Protein AF-0000000068541740 (afdb_homodimer)

Radius of gyration: 29.01 Å; Cα contacts (8 Å, |Δi|>4): 203; chains: 2; bounding box: 96×78×58 Å

Secondary structure (DSSP, 8-state):
-BTTS-TTTT--S-GGG-BSS--HHHHHHHHHHHT--EEEEEEE-S--SS-HHHHHHHHHHHGGG-HHHHTTSGGGS------------------/-BTTS-TTTT--S-GGG-BSS--HHHHHHHHHHHT--EEEEEEE-S--SS-HHHHHHHHHHHGGG-HHHHGGGGGGG------------------

Structure (mmCIF, N/CA/C/O backbone):
data_AF-0000000068541740-model_v1
#
loop_
_entity.id
_entity.type
_entity.pdbx_description
1 polymer 'Uncharacterized protein'
#
loop_
_atom_site.group_PDB
_atom_site.id
_atom_site.type_symbol
_atom_site.label_atom_id
_atom_site.label_alt_id
_atom_site.label_comp_id
_atom_site.label_asym_id
_atom_site.label_entity_id
_atom_site.label_seq_id
_atom_site.pdbx_PDB_ins_code
_atom_site.Cartn_x
_atom_site.Cartn_y
_atom_site.Cartn_z
_atom_site.occupancy
_atom_site.B_iso_or_equiv
_atom_site.auth_seq_id
_atom_site.auth_comp_id
_atom_site.auth_asym_id
_atom_site.auth_atom_id
_atom_site.pdbx_PDB_model_num
ATOM 1 N N . MET A 1 1 ? -6.047 6.133 3.234 1 90.56 1 MET A N 1
ATOM 2 C CA . MET A 1 1 ? -5.75 7.41 3.875 1 90.56 1 MET A CA 1
ATOM 3 C C . MET A 1 1 ? -5.188 8.406 2.865 1 90.56 1 MET A C 1
ATOM 5 O O . MET A 1 1 ? -4.77 9.508 3.238 1 90.56 1 MET A O 1
ATOM 9 N N . ILE A 1 2 ? -5.273 8.031 1.545 1 89.62 2 ILE A N 1
ATOM 10 C CA . ILE A 1 2 ? -4.707 8.844 0.478 1 89.62 2 ILE A CA 1
ATOM 11 C C . ILE A 1 2 ? -5.699 9.93 0.071 1 89.62 2 ILE A C 1
ATOM 13 O O . ILE A 1 2 ? -6.828 9.633 -0.328 1 89.62 2 ILE A O 1
ATOM 17 N N . SER A 1 3 ? -5.227 11.219 0.056 1 92.88 3 SER A N 1
ATOM 18 C CA . SER A 1 3 ? -6.109 12.367 -0.135 1 92.88 3 SER A CA 1
ATOM 19 C C . SER A 1 3 ? -6.672 12.398 -1.552 1 92.88 3 SER A C 1
ATOM 21 O O . SER A 1 3 ? -7.781 12.883 -1.772 1 92.88 3 SER A O 1
ATOM 23 N N . LYS A 1 4 ? -5.941 12.031 -2.516 1 85.69 4 LYS A N 1
ATOM 24 C CA . LYS A 1 4 ? -6.375 12.062 -3.91 1 85.69 4 LYS A CA 1
ATOM 25 C C . LYS A 1 4 ? -7.453 11.016 -4.18 1 85.69 4 LYS A C 1
ATOM 27 O O . LYS A 1 4 ? -8.148 11.086 -5.191 1 85.69 4 LYS A O 1
ATOM 32 N N . LYS A 1 5 ? -7.641 10.164 -3.26 1 83.94 5 LYS A N 1
ATOM 33 C CA . LYS A 1 5 ? -8.648 9.117 -3.418 1 83.94 5 LYS A CA 1
ATOM 34 C C . LYS A 1 5 ? -9.969 9.516 -2.764 1 83.94 5 LYS A C 1
ATOM 36 O O . LYS A 1 5 ? -9.984 10.297 -1.811 1 83.94 5 LYS A O 1
ATOM 41 N N . THR A 1 6 ? -11.023 8.867 -3.344 1 86.06 6 THR A N 1
ATOM 42 C CA . THR A 1 6 ? -12.344 9.031 -2.742 1 86.06 6 THR A CA 1
ATOM 43 C C . THR A 1 6 ? -12.664 7.863 -1.816 1 86.06 6 THR A C 1
ATOM 45 O O . THR A 1 6 ? -11.922 6.879 -1.767 1 86.06 6 THR A O 1
ATOM 48 N N . MET A 1 7 ? -13.82 7.961 -1.082 1 84.38 7 MET A N 1
ATOM 49 C CA . MET A 1 7 ? -14.281 6.871 -0.231 1 84.38 7 MET A CA 1
ATOM 50 C C . MET A 1 7 ? -14.664 5.656 -1.067 1 84.38 7 MET A C 1
ATOM 52 O O . MET A 1 7 ? -14.453 4.516 -0.649 1 84.38 7 MET A O 1
ATOM 56 N N . ALA A 1 8 ? -15.125 5.945 -2.25 1 78.5 8 ALA A N 1
ATOM 57 C CA . ALA A 1 8 ? -15.508 4.867 -3.16 1 78.5 8 ALA A CA 1
ATOM 58 C C . ALA A 1 8 ? -14.281 4.09 -3.635 1 78.5 8 ALA A C 1
ATOM 60 O O . ALA A 1 8 ? -14.367 2.895 -3.916 1 78.5 8 ALA A O 1
ATOM 61 N N . GLU A 1 9 ? -13.141 4.844 -3.615 1 77.31 9 GLU A N 1
ATOM 62 C CA . GLU A 1 9 ? -11.906 4.23 -4.086 1 77.31 9 GLU A CA 1
ATOM 63 C C . GLU A 1 9 ? -11.18 3.504 -2.953 1 77.31 9 GLU A C 1
ATOM 65 O O . GLU A 1 9 ? -10.234 2.75 -3.193 1 77.31 9 GLU A O 1
ATOM 70 N N . GLY A 1 10 ? -11.688 3.771 -1.729 1 77.75 10 GLY A N 1
ATOM 71 C CA . GLY A 1 10 ? -11.078 2.971 -0.676 1 77.75 10 GLY A CA 1
ATOM 72 C C . GLY A 1 10 ? -10.547 3.803 0.477 1 77.75 10 GLY A C 1
ATOM 73 O O . GLY A 1 10 ? -10.102 3.256 1.488 1 77.75 10 GLY A O 1
ATOM 74 N N . ARG A 1 11 ? -10.641 5.141 0.347 1 85.31 11 ARG A N 1
ATOM 75 C CA . ARG A 1 11 ? -10.25 5.945 1.5 1 85.31 11 ARG A CA 1
ATOM 76 C C . ARG A 1 11 ? -11.219 5.746 2.66 1 85.31 11 ARG A C 1
ATOM 78 O O . ARG A 1 11 ? -12.43 5.816 2.479 1 85.31 11 ARG A O 1
ATOM 85 N N . ARG A 1 12 ? -10.586 5.59 3.896 1 86.25 12 ARG A N 1
ATOM 86 C CA . ARG A 1 12 ? -11.445 5.246 5.027 1 86.25 12 ARG A CA 1
ATOM 87 C C . ARG A 1 12 ? -11.539 6.406 6.012 1 86.25 12 ARG A C 1
ATOM 89 O O . ARG A 1 12 ? -12.312 6.352 6.969 1 86.25 12 ARG A O 1
ATOM 96 N N . ILE A 1 13 ? -10.789 7.418 5.777 1 92.81 13 ILE A N 1
ATOM 97 C CA . ILE A 1 13 ? -10.82 8.578 6.66 1 92.81 13 ILE A CA 1
ATOM 98 C C . ILE A 1 13 ? -11.195 9.828 5.859 1 92.81 13 ILE A C 1
ATOM 100 O O . ILE A 1 13 ? -11.227 9.797 4.629 1 92.81 13 ILE A O 1
ATOM 104 N N . GLY A 1 14 ? -11.609 10.867 6.516 1 95.25 14 GLY A N 1
ATOM 105 C CA . GLY A 1 14 ? -12.023 12.102 5.859 1 95.25 14 GLY A CA 1
ATOM 106 C C . GLY A 1 14 ? -10.906 12.758 5.074 1 95.25 14 GLY A C 1
ATOM 107 O O . GLY A 1 14 ? -9.727 12.633 5.43 1 95.25 14 GLY A O 1
ATOM 108 N N . LEU A 1 15 ? -11.273 13.492 4.051 1 94.19 15 LEU A N 1
ATOM 109 C CA . LEU A 1 15 ? -10.328 14.18 3.178 1 94.19 15 LEU A CA 1
ATOM 110 C C . LEU A 1 15 ? -9.43 15.109 3.977 1 94.19 15 LEU A C 1
ATOM 112 O O . LEU A 1 15 ? -8.227 15.18 3.727 1 94.19 15 LEU A O 1
ATOM 116 N N . SER A 1 16 ? -9.945 15.781 4.992 1 96.81 16 SER A N 1
ATOM 117 C CA . SER A 1 16 ? -9.203 16.766 5.77 1 96.81 16 SER A CA 1
ATOM 118 C C . SER A 1 16 ? -8.125 16.094 6.621 1 96.81 16 SER A C 1
ATOM 120 O O . SER A 1 16 ? -7.207 16.766 7.098 1 96.81 16 SER A O 1
ATOM 122 N N . LYS A 1 17 ? -8.203 14.82 6.848 1 96.62 17 LYS A N 1
ATOM 123 C CA . LYS A 1 17 ? -7.258 14.094 7.688 1 96.62 17 LYS A CA 1
ATOM 124 C C . LYS A 1 17 ? -6.383 13.164 6.852 1 96.62 17 LYS A C 1
ATOM 126 O O . LYS A 1 17 ? -5.508 12.477 7.383 1 96.62 17 LYS A O 1
ATOM 131 N N . ALA A 1 18 ? -6.648 13.195 5.543 1 96.12 18 ALA A N 1
ATOM 132 C CA . ALA A 1 18 ? -5.875 12.352 4.633 1 96.12 18 ALA A CA 1
ATOM 133 C C . ALA A 1 18 ? -4.535 13 4.289 1 96.12 18 ALA A C 1
ATOM 135 O O . ALA A 1 18 ? -4.316 14.18 4.578 1 96.12 18 ALA A O 1
ATOM 136 N N . CYS A 1 19 ? -3.574 12.195 3.85 1 94.75 19 CYS A N 1
ATOM 137 C CA . CYS A 1 19 ? -2.268 12.742 3.506 1 94.75 19 CYS A CA 1
ATOM 138 C C . CYS A 1 19 ? -1.967 12.547 2.025 1 94.75 19 CYS A C 1
ATOM 140 O O . CYS A 1 19 ? -2.52 11.648 1.388 1 94.75 19 CYS A O 1
ATOM 142 N N . GLU A 1 20 ? -1.074 13.453 1.558 1 92.19 20 GLU A N 1
ATOM 143 C CA . GLU A 1 20 ? -0.761 13.484 0.132 1 92.19 20 GLU A CA 1
ATOM 144 C C . GLU A 1 20 ? 0.336 12.477 -0.213 1 92.19 20 GLU A C 1
ATOM 146 O O . 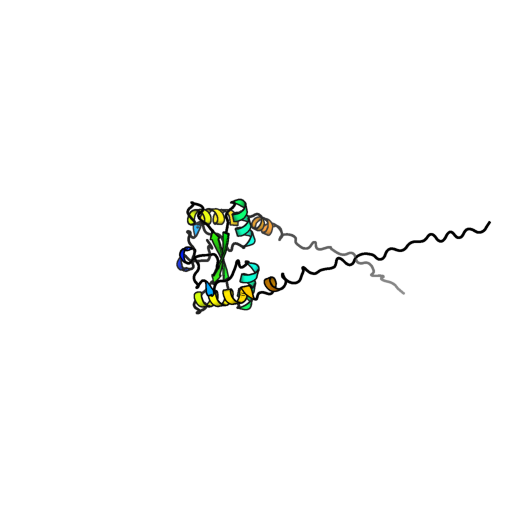GLU A 1 20 ? 1.441 12.547 0.326 1 92.19 20 GLU A O 1
ATOM 151 N N . ASN A 1 21 ? 0.028 11.555 -1.222 1 87.75 21 ASN A N 1
ATOM 152 C CA . ASN A 1 21 ? 0.944 10.664 -1.923 1 87.75 21 ASN A CA 1
ATOM 153 C C . ASN A 1 21 ? 2.014 10.109 -0.987 1 87.75 21 ASN A C 1
ATOM 155 O O . ASN A 1 21 ? 3.209 10.258 -1.245 1 87.75 21 ASN A O 1
ATOM 159 N N . PRO A 1 22 ? 1.621 9.414 0.08 1 91.56 22 PRO A N 1
ATOM 160 C CA . PRO A 1 22 ? 2.627 8.82 0.962 1 91.56 22 PRO A CA 1
ATOM 161 C C . PRO A 1 22 ? 3.43 7.715 0.278 1 91.56 22 PRO A C 1
ATOM 163 O O . PRO A 1 22 ? 2.883 6.957 -0.525 1 91.56 22 PRO A O 1
ATOM 166 N N . THR A 1 23 ? 4.723 7.672 0.628 1 89.25 23 THR A N 1
ATOM 167 C CA . THR A 1 23 ? 5.57 6.605 0.106 1 89.25 23 THR A CA 1
ATOM 168 C C . THR A 1 23 ? 5.629 5.434 1.082 1 89.25 23 THR A C 1
ATOM 170 O O . THR A 1 23 ? 5.309 5.586 2.262 1 89.25 23 THR A O 1
ATOM 173 N N . CYS A 1 24 ? 5.973 4.324 0.627 1 89.69 24 CYS A N 1
ATOM 174 C CA . CYS A 1 24 ? 6.086 3.125 1.451 1 89.69 24 CYS A CA 1
ATOM 175 C C . CYS A 1 24 ? 7.051 3.352 2.609 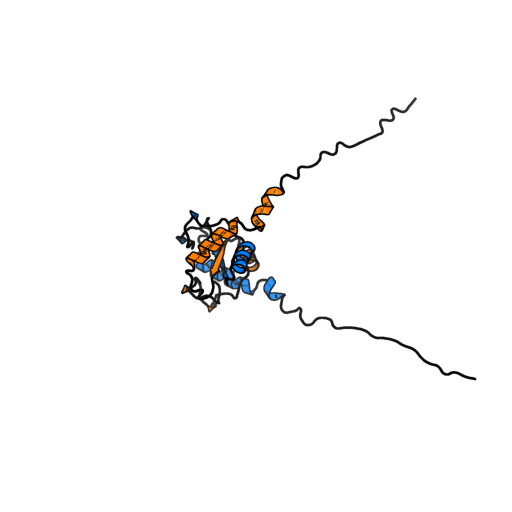1 89.69 24 CYS A C 1
ATOM 177 O O . CYS A 1 24 ? 6.816 2.871 3.721 1 89.69 24 CYS A O 1
ATOM 179 N N . ALA A 1 25 ? 8.125 4.066 2.229 1 91.06 25 ALA A N 1
ATOM 180 C CA . ALA A 1 25 ? 9.141 4.32 3.254 1 91.06 25 ALA A CA 1
ATOM 181 C C . ALA A 1 25 ? 8.578 5.195 4.371 1 91.06 25 ALA A C 1
ATOM 183 O O . ALA A 1 25 ? 8.812 4.934 5.551 1 91.06 25 ALA A O 1
ATOM 184 N N . GLU A 1 26 ? 7.855 6.199 4.004 1 94.44 26 GLU A N 1
ATOM 185 C CA . GLU A 1 26 ? 7.242 7.082 4.988 1 94.44 26 GLU A CA 1
ATOM 186 C C . GLU A 1 26 ? 6.254 6.324 5.871 1 94.44 26 GLU A C 1
ATOM 188 O O . GLU A 1 26 ? 6.301 6.434 7.098 1 94.44 26 GLU A O 1
ATOM 193 N N . ILE A 1 27 ? 5.344 5.594 5.277 1 94.19 27 ILE A N 1
ATOM 194 C CA . ILE A 1 27 ? 4.336 4.824 6 1 94.19 27 ILE A CA 1
ATOM 195 C C . ILE A 1 27 ? 5.02 3.801 6.902 1 94.19 27 ILE A C 1
ATOM 197 O O . ILE A 1 27 ? 4.66 3.658 8.078 1 94.19 27 ILE A O 1
ATOM 201 N N . GLY A 1 28 ? 5.961 3.076 6.293 1 93.12 28 GLY A N 1
ATOM 202 C CA . GLY A 1 28 ? 6.703 2.1 7.074 1 93.12 28 GLY A CA 1
ATOM 203 C C . GLY A 1 28 ? 7.371 2.697 8.297 1 93.12 28 GLY A C 1
ATOM 204 O O . GLY A 1 28 ? 7.297 2.129 9.391 1 93.12 28 GLY A O 1
ATOM 205 N N . ASP A 1 29 ? 8.023 3.807 8.086 1 95.81 29 ASP A N 1
ATOM 206 C CA . ASP A 1 29 ? 8.688 4.473 9.195 1 95.81 29 ASP A CA 1
ATOM 207 C C . ASP A 1 29 ? 7.691 4.875 10.281 1 95.81 29 ASP A C 1
ATOM 209 O O . ASP A 1 29 ? 7.957 4.707 11.469 1 95.81 29 ASP A O 1
ATOM 213 N N . CYS A 1 30 ? 6.562 5.414 9.883 1 95.94 30 CYS A N 1
ATOM 214 C CA . CYS A 1 30 ? 5.539 5.812 10.844 1 95.94 30 CYS A CA 1
ATOM 215 C C . CYS A 1 30 ? 5.012 4.605 11.609 1 95.94 30 CYS A C 1
ATOM 217 O O . CYS A 1 30 ? 4.859 4.66 12.828 1 95.94 30 CYS A O 1
ATOM 219 N N . CYS A 1 31 ? 4.797 3.568 10.922 1 93 31 CYS A N 1
ATOM 220 C CA . CYS A 1 31 ? 4.281 2.359 11.555 1 93 31 CYS A CA 1
ATOM 221 C C . CYS A 1 31 ? 5.305 1.773 12.523 1 93 31 CYS A C 1
ATOM 223 O O . CYS A 1 31 ? 4.949 1.319 13.609 1 93 31 CYS A O 1
ATOM 225 N N . ASN A 1 32 ? 6.512 1.739 12.07 1 93.88 32 ASN A N 1
ATOM 226 C CA . ASN A 1 32 ? 7.57 1.243 12.945 1 93.88 32 ASN A CA 1
ATOM 227 C C . ASN A 1 32 ? 7.684 2.078 14.219 1 93.88 32 ASN A C 1
ATOM 229 O O . ASN A 1 32 ? 7.863 1.533 15.305 1 93.88 32 ASN A O 1
ATOM 233 N N . TYR A 1 33 ? 7.664 3.338 14.047 1 94.94 33 TYR A N 1
ATOM 234 C CA . TYR A 1 33 ? 7.691 4.25 15.188 1 94.94 33 TYR A CA 1
ATOM 235 C C . TYR A 1 33 ? 6.566 3.936 16.172 1 94.94 33 TYR A C 1
ATOM 237 O O . TYR A 1 33 ? 6.777 3.934 17.391 1 94.94 33 TYR A O 1
ATOM 245 N N . LEU A 1 34 ? 5.367 3.564 15.625 1 90.62 34 LEU A N 1
ATOM 246 C CA . LEU A 1 34 ? 4.195 3.279 16.438 1 90.62 34 LEU A CA 1
ATOM 247 C C . LEU A 1 34 ? 4.156 1.811 16.844 1 90.62 34 LEU A C 1
ATOM 249 O O . LEU A 1 34 ? 3.266 1.389 17.594 1 90.62 34 LEU A O 1
ATOM 253 N N . LYS A 1 35 ? 5.102 1.063 16.328 1 90.12 35 LYS A N 1
ATOM 254 C CA . LYS A 1 35 ? 5.168 -0.369 16.594 1 90.12 35 LYS A CA 1
ATOM 255 C C . LYS A 1 35 ? 3.893 -1.075 16.156 1 90.12 35 LYS A C 1
ATOM 257 O O . LYS A 1 35 ? 3.311 -1.856 16.906 1 90.12 35 LYS A O 1
ATOM 262 N N . LEU A 1 36 ? 3.525 -0.691 14.93 1 86.94 36 LEU A N 1
ATOM 263 C CA . LEU A 1 36 ? 2.322 -1.26 14.336 1 86.94 36 LEU A CA 1
ATOM 264 C C . LEU A 1 36 ? 2.676 -2.197 13.18 1 86.94 36 LEU A C 1
ATOM 266 O O . LEU A 1 36 ? 3.303 -1.78 12.203 1 86.94 36 LEU A O 1
ATOM 270 N N . PRO A 1 37 ? 2.328 -3.449 13.414 1 85.31 37 PRO A N 1
ATOM 271 C CA . PRO A 1 37 ? 2.486 -4.297 12.227 1 85.31 37 PRO A CA 1
ATOM 272 C C . PRO A 1 37 ? 1.584 -3.869 11.07 1 85.31 37 PRO A C 1
ATOM 274 O O . PRO A 1 37 ? 0.415 -3.539 11.289 1 85.31 37 PRO A O 1
ATOM 277 N N . PHE A 1 38 ? 2.131 -3.812 9.859 1 86 38 PHE A N 1
ATOM 278 C CA . PHE A 1 38 ? 1.354 -3.318 8.727 1 86 38 PHE A CA 1
ATOM 279 C C . PHE A 1 38 ? 1.688 -4.098 7.457 1 86 38 PHE A C 1
ATOM 281 O O . PHE A 1 38 ? 2.701 -4.793 7.398 1 86 38 PHE A O 1
ATOM 288 N N . ALA A 1 39 ? 0.768 -4.051 6.559 1 85.25 39 ALA A N 1
ATOM 289 C CA . ALA A 1 39 ? 0.937 -4.555 5.199 1 85.25 39 ALA A CA 1
ATOM 290 C C . ALA A 1 39 ? 0.607 -3.477 4.172 1 85.25 39 ALA A C 1
ATOM 292 O O . ALA A 1 39 ? -0.142 -2.541 4.461 1 85.25 39 ALA A O 1
ATOM 293 N N . ILE A 1 40 ? 1.193 -3.658 3.012 1 86.06 40 ILE A N 1
ATOM 294 C CA . ILE A 1 40 ? 0.996 -2.678 1.95 1 86.06 40 ILE A CA 1
ATOM 295 C C . ILE A 1 40 ? -0 -3.217 0.927 1 86.06 40 ILE A C 1
ATOM 297 O O . ILE A 1 40 ? 0.086 -4.379 0.521 1 86.06 40 ILE A O 1
ATOM 301 N N . GLU A 1 41 ? -0.934 -2.318 0.631 1 85.38 41 GLU A N 1
ATOM 302 C CA . GLU A 1 41 ? -1.905 -2.617 -0.417 1 85.38 41 GLU A CA 1
ATOM 303 C C . GLU A 1 41 ? -1.836 -1.589 -1.542 1 85.38 41 GLU A C 1
ATOM 305 O O . GLU A 1 41 ? -1.331 -0.481 -1.349 1 85.38 41 GLU A O 1
ATOM 310 N N . VAL A 1 42 ? -2.174 -2.061 -2.713 1 84.5 42 VAL A N 1
ATOM 311 C CA . VAL A 1 42 ? -2.123 -1.174 -3.871 1 84.5 42 VAL A CA 1
ATOM 312 C C . VAL A 1 42 ? -3.539 -0.771 -4.277 1 84.5 42 VAL A C 1
ATOM 314 O O . VAL A 1 42 ? -4.465 -1.583 -4.211 1 84.5 42 VAL A O 1
ATOM 317 N N . MET A 1 43 ? -3.658 0.479 -4.57 1 82.44 43 MET A N 1
ATOM 318 C CA . MET A 1 43 ? -4.883 1.002 -5.164 1 82.44 43 MET A CA 1
ATOM 319 C C . MET A 1 43 ? -4.617 1.555 -6.559 1 82.44 43 MET A C 1
ATOM 321 O O . MET A 1 43 ? -3.701 2.355 -6.75 1 82.44 43 MET A O 1
ATOM 325 N N . PHE A 1 44 ? -5.441 1.085 -7.457 1 81.56 44 PHE A N 1
ATOM 326 C CA . PHE A 1 44 ? -5.32 1.58 -8.82 1 81.56 44 PHE A CA 1
ATOM 327 C C . PHE A 1 44 ? -6.16 2.836 -9.023 1 81.56 44 PHE A C 1
ATOM 329 O O . PHE A 1 44 ? -7.305 2.898 -8.578 1 81.56 44 PHE A O 1
ATOM 336 N N . ILE A 1 45 ? -5.523 3.781 -9.539 1 76.62 45 ILE A N 1
ATOM 337 C CA . ILE A 1 45 ? -6.145 5.094 -9.68 1 76.62 45 ILE A CA 1
ATOM 338 C C . ILE A 1 45 ? -6.719 5.242 -11.086 1 76.62 45 ILE A C 1
ATOM 340 O O . ILE A 1 45 ? -6.086 4.848 -12.07 1 76.62 45 ILE A O 1
ATOM 344 N N . GLY A 1 46 ? -7.852 5.93 -11.172 1 70 46 GLY A N 1
ATOM 345 C CA . GLY A 1 46 ? -8.359 6.316 -12.477 1 70 46 GLY A CA 1
ATOM 346 C C . GLY A 1 46 ? -9.398 5.352 -13.023 1 70 46 GLY A C 1
ATOM 347 O O . GLY A 1 46 ? -9.945 4.531 -12.281 1 70 46 GLY A O 1
ATOM 348 N N . ASP A 1 47 ? -9.906 5.684 -14.203 1 68.62 47 ASP A N 1
ATOM 349 C CA . ASP A 1 47 ? -10.953 4.945 -14.906 1 68.62 47 ASP A CA 1
ATOM 350 C C . ASP A 1 47 ? -10.352 4.023 -15.969 1 68.62 47 ASP A C 1
ATOM 352 O O . ASP A 1 47 ? -10.133 4.441 -17.109 1 68.62 47 ASP A O 1
ATOM 356 N N . TYR A 1 48 ? -9.586 3.242 -15.672 1 63.31 48 TYR A N 1
ATOM 357 C CA . TYR A 1 48 ? -8.969 2.41 -16.703 1 63.31 48 TYR A CA 1
ATOM 358 C C . TYR A 1 48 ? -9.992 1.456 -17.312 1 63.31 48 TYR A C 1
ATOM 360 O O . TYR A 1 48 ? -9.703 0.78 -18.297 1 63.31 48 TYR A O 1
ATOM 368 N N . GLY A 1 49 ? -11.039 1.794 -17.266 1 63.12 49 GLY A N 1
ATOM 369 C CA . GLY A 1 49 ? -12.023 0.959 -17.922 1 63.12 49 GLY A CA 1
ATOM 370 C C . GLY A 1 49 ? -12.008 -0.481 -17.453 1 63.12 49 GLY A C 1
ATOM 371 O O . GLY A 1 49 ? -12.883 -1.271 -17.812 1 63.12 49 GLY A O 1
ATOM 372 N N . VAL A 1 50 ? -10.93 -0.909 -16.891 1 68.06 50 VAL A N 1
ATOM 373 C CA . VAL A 1 50 ? -10.852 -2.291 -16.422 1 68.06 50 VAL A CA 1
ATOM 374 C C . VAL A 1 50 ? -11.281 -2.375 -14.961 1 68.06 50 VAL A C 1
ATOM 376 O O . VAL A 1 50 ? -11.156 -1.404 -14.211 1 68.06 50 VAL A O 1
ATOM 379 N N . GLU A 1 51 ? -11.844 -3.514 -14.711 1 77.94 51 GLU A N 1
ATOM 380 C CA . GLU A 1 51 ? -12.258 -3.797 -13.344 1 77.94 51 GLU A CA 1
ATOM 381 C C . GLU A 1 51 ? -11.055 -3.834 -12.398 1 77.94 51 GLU A C 1
ATOM 383 O O . GLU A 1 51 ? -10.039 -4.457 -12.711 1 77.94 51 GLU A O 1
ATOM 388 N N . ARG A 1 52 ? -11 -3.129 -11.43 1 81.25 52 ARG A N 1
ATOM 389 C CA . ARG A 1 52 ? -9.961 -3.062 -10.406 1 81.25 52 ARG A CA 1
ATOM 390 C C . ARG A 1 52 ? -9.547 -4.461 -9.953 1 81.25 52 ARG A C 1
ATOM 392 O O . ARG A 1 52 ? -8.359 -4.715 -9.719 1 81.25 52 ARG A O 1
ATOM 399 N N . LYS A 1 53 ? -10.586 -5.328 -10.008 1 86.19 53 LYS A N 1
ATOM 400 C CA . LYS A 1 53 ? -10.312 -6.703 -9.594 1 86.19 53 LYS A CA 1
ATOM 401 C C . LYS A 1 53 ? -9.375 -7.391 -10.578 1 86.19 53 LYS A C 1
ATOM 403 O O . LYS A 1 53 ? -8.469 -8.125 -10.172 1 86.19 53 LYS A O 1
ATOM 408 N N . GLN A 1 54 ? -9.609 -7.117 -11.797 1 90.25 54 GLN A N 1
ATOM 409 C CA . GLN A 1 54 ? -8.766 -7.723 -12.82 1 90.25 54 GLN A CA 1
ATOM 410 C C . GLN A 1 54 ? -7.332 -7.207 -12.734 1 90.25 54 GLN A C 1
ATOM 412 O O . GLN A 1 54 ? -6.379 -7.953 -12.961 1 90.25 54 GLN A O 1
ATOM 417 N N . LEU A 1 55 ? -7.152 -6.004 -12.43 1 90.5 55 LEU A N 1
ATOM 418 C CA . LEU A 1 55 ? -5.824 -5.41 -12.297 1 90.5 55 LEU A CA 1
ATOM 419 C C . LEU A 1 55 ? -5.09 -5.973 -11.094 1 90.5 55 LEU A C 1
ATOM 421 O O . LEU A 1 55 ? -3.898 -6.281 -11.172 1 90.5 55 LEU A O 1
ATOM 425 N N . MET A 1 56 ? -5.891 -6.188 -10.062 1 90.44 56 MET A N 1
ATOM 426 C CA . MET A 1 56 ? -5.309 -6.781 -8.859 1 90.44 56 MET A CA 1
ATOM 427 C C . MET A 1 56 ? -4.824 -8.203 -9.133 1 90.44 56 MET A C 1
ATOM 429 O O . MET A 1 56 ? -3.748 -8.594 -8.68 1 90.44 56 MET A O 1
ATOM 433 N N . LEU A 1 57 ? -5.629 -8.945 -9.891 1 94.56 57 LEU A N 1
ATOM 434 C CA . LEU A 1 57 ? -5.27 -10.312 -10.242 1 94.56 57 LEU A CA 1
ATOM 435 C C . LEU A 1 57 ? -3.994 -10.344 -11.078 1 94.56 57 LEU A C 1
ATOM 437 O O . LEU A 1 57 ? -3.127 -11.195 -10.867 1 94.56 57 LEU A O 1
ATOM 441 N N . ARG A 1 58 ? -3.91 -9.398 -11.906 1 94.5 58 ARG A N 1
ATOM 442 C CA . ARG A 1 58 ? -2.746 -9.336 -12.789 1 94.5 58 ARG A CA 1
ATOM 443 C C . ARG A 1 58 ? -1.483 -9 -12 1 94.5 58 ARG A C 1
ATOM 445 O O . ARG A 1 58 ? -0.452 -9.656 -12.164 1 94.5 58 ARG A O 1
ATOM 452 N N . VAL A 1 59 ? -1.507 -8.039 -11.195 1 95.06 59 VAL A N 1
ATOM 453 C CA . VAL A 1 59 ? -0.353 -7.637 -10.398 1 95.06 59 VAL A CA 1
ATOM 454 C C . VAL A 1 59 ? 0.027 -8.75 -9.43 1 95.06 59 VAL A C 1
ATOM 456 O O . VAL A 1 59 ? 1.205 -9.094 -9.297 1 95.06 59 VAL A O 1
ATOM 459 N N . ALA A 1 60 ? -0.959 -9.336 -8.867 1 96.56 60 ALA A N 1
ATOM 460 C CA . ALA A 1 60 ? -0.718 -10.406 -7.906 1 96.56 60 ALA A CA 1
ATOM 461 C C . ALA A 1 60 ? -0.044 -11.602 -8.578 1 96.56 60 ALA A C 1
ATOM 463 O O . ALA A 1 60 ? 0.724 -12.328 -7.941 1 96.56 60 ALA A O 1
ATOM 464 N N . ASP A 1 61 ? -0.321 -11.766 -9.766 1 96.69 61 ASP A N 1
ATOM 465 C CA . ASP A 1 61 ? 0.287 -12.852 -10.523 1 96.69 61 ASP A CA 1
ATOM 466 C C . ASP A 1 61 ? 1.736 -12.531 -10.875 1 96.69 61 ASP A C 1
ATOM 468 O O . ASP A 1 61 ? 2.562 -13.438 -11.008 1 96.69 61 ASP A O 1
ATOM 472 N N . MET A 1 62 ? 2.027 -11.297 -11.031 1 96.5 62 MET A N 1
ATOM 473 C CA . MET A 1 62 ? 3.338 -10.867 -11.508 1 96.5 62 MET A CA 1
ATOM 474 C C . MET A 1 62 ? 4.32 -10.727 -10.352 1 96.5 62 MET A C 1
ATOM 476 O O . MET A 1 62 ? 5.52 -10.938 -10.523 1 96.5 62 MET A O 1
ATOM 480 N N . VAL A 1 63 ? 3.92 -10.43 -9.18 1 96.25 63 VAL A N 1
ATOM 481 C CA . VAL A 1 63 ? 4.773 -10.102 -8.047 1 96.25 63 VAL A CA 1
ATOM 482 C C . VAL A 1 63 ? 5.676 -11.289 -7.715 1 96.25 63 VAL A C 1
ATOM 484 O O . VAL A 1 63 ? 6.891 -11.133 -7.566 1 96.25 63 VAL A O 1
ATOM 487 N N . PRO A 1 64 ? 5.102 -12.539 -7.688 1 95.19 64 PRO A N 1
ATOM 488 C CA . PRO A 1 64 ? 5.953 -13.688 -7.375 1 95.19 64 PRO A CA 1
ATOM 489 C C . PRO A 1 64 ? 7.016 -13.938 -8.445 1 95.19 64 PRO A C 1
ATOM 491 O O . PRO A 1 64 ? 8.008 -14.625 -8.188 1 95.19 64 PRO A O 1
ATOM 494 N N . LYS A 1 65 ? 6.891 -13.391 -9.633 1 95.12 65 LYS A N 1
ATOM 495 C CA . LYS A 1 65 ? 7.82 -13.562 -10.75 1 95.12 65 LYS A CA 1
ATOM 496 C C . LYS A 1 65 ? 8.789 -12.383 -10.844 1 95.12 65 LYS A C 1
ATOM 498 O O . LYS A 1 65 ? 9.617 -12.328 -11.758 1 95.12 65 LYS A O 1
ATOM 503 N N . HIS A 1 66 ? 8.672 -11.523 -9.961 1 95.38 66 HIS A N 1
ATOM 504 C CA . HIS A 1 66 ? 9.508 -10.328 -9.953 1 95.38 66 HIS A CA 1
ATOM 505 C C . HIS A 1 66 ? 10.977 -10.688 -9.758 1 95.38 66 HIS A C 1
ATOM 507 O O . HIS A 1 66 ? 11.312 -11.555 -8.945 1 95.38 66 HIS A O 1
ATOM 513 N N . HIS A 1 67 ? 11.836 -10.062 -10.562 1 92.5 67 HIS A N 1
ATOM 514 C CA . HIS A 1 67 ? 13.266 -10.344 -10.555 1 92.5 67 HIS A CA 1
ATOM 515 C C . HIS A 1 67 ? 13.852 -10.195 -9.156 1 92.5 67 HIS A C 1
ATOM 517 O O . HIS A 1 67 ? 14.797 -10.906 -8.789 1 92.5 67 HIS A O 1
ATOM 523 N N . GLY A 1 68 ? 13.305 -9.367 -8.375 1 87.44 68 GLY A N 1
ATOM 524 C CA . GLY A 1 68 ? 13.797 -9.141 -7.027 1 87.44 68 GLY A CA 1
ATOM 525 C C . GLY A 1 68 ? 13.578 -10.336 -6.113 1 87.44 68 GLY A C 1
ATOM 526 O O . GLY A 1 68 ? 14.234 -10.453 -5.074 1 87.44 68 GLY A O 1
ATOM 527 N N . ARG A 1 69 ? 12.672 -11.164 -6.516 1 89.62 69 ARG A N 1
ATOM 528 C CA . ARG A 1 69 ? 12.383 -12.336 -5.688 1 89.62 69 ARG A CA 1
ATOM 529 C C . ARG A 1 69 ? 13.148 -13.555 -6.176 1 89.62 69 ARG A C 1
ATOM 531 O O . ARG A 1 69 ? 13.297 -14.539 -5.441 1 89.62 69 ARG A O 1
ATOM 538 N N . THR A 1 70 ? 13.516 -13.688 -7.352 1 76 70 THR A N 1
ATOM 539 C CA . THR A 1 70 ? 14.273 -14.805 -7.898 1 76 70 THR A CA 1
ATOM 540 C C . THR A 1 70 ? 15.719 -14.773 -7.414 1 76 70 THR A C 1
ATOM 542 O O . THR A 1 70 ? 16.312 -15.812 -7.125 1 76 70 THR A O 1
ATOM 545 N N . LYS A 1 71 ? 16.375 -13.711 -7.469 1 63.12 71 LYS A N 1
ATOM 546 C CA . LYS A 1 71 ? 17.781 -13.617 -7.129 1 63.12 71 LYS A CA 1
ATOM 547 C C . LYS A 1 71 ? 18.016 -13.977 -5.664 1 63.12 71 LYS A C 1
ATOM 549 O O . LYS A 1 71 ? 19.172 -14.117 -5.23 1 63.12 71 LYS A O 1
ATOM 554 N N . LYS A 1 72 ? 17.219 -14.016 -4.898 1 52.34 72 LYS A N 1
ATOM 555 C CA . LYS A 1 72 ? 17.562 -14.281 -3.506 1 52.34 72 LYS A CA 1
ATOM 556 C C . LYS A 1 72 ? 17.953 -15.742 -3.305 1 52.34 72 LYS A C 1
ATOM 558 O O . LYS A 1 72 ? 18.516 -16.109 -2.27 1 52.34 72 LYS A O 1
ATOM 563 N N . GLN A 1 73 ? 17.578 -16.734 -4.031 1 40.69 73 GLN A N 1
ATOM 564 C CA . GLN A 1 73 ? 17.938 -18.094 -3.646 1 40.69 73 GLN A CA 1
ATOM 565 C C . GLN A 1 73 ? 19.406 -18.375 -3.971 1 40.69 73 GLN A C 1
ATOM 567 O O . GLN A 1 73 ? 19.984 -19.328 -3.439 1 40.69 73 GLN A O 1
ATOM 572 N N . GLU A 1 74 ? 20 -17.984 -4.969 1 40.94 74 GLU A N 1
ATOM 573 C CA . GLU A 1 74 ? 21.266 -18.594 -5.328 1 40.94 74 GLU A CA 1
ATOM 574 C C . GLU A 1 74 ? 22.375 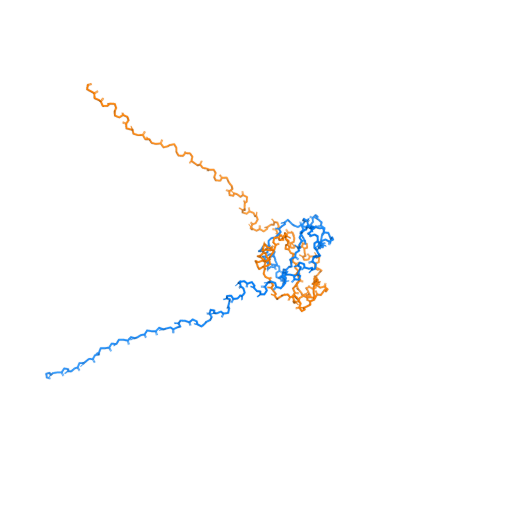-18.188 -4.352 1 40.94 74 GLU A C 1
ATOM 576 O O . GLU A 1 74 ? 23.516 -18.609 -4.48 1 40.94 74 GLU A O 1
ATOM 581 N N . ALA A 1 75 ? 22.344 -17.156 -3.686 1 41.62 75 ALA A N 1
ATOM 582 C CA . ALA A 1 75 ? 23.641 -16.719 -3.162 1 41.62 75 ALA A CA 1
ATOM 583 C C . ALA A 1 75 ? 24.141 -17.641 -2.066 1 41.62 75 ALA A C 1
ATOM 585 O O . ALA A 1 75 ? 25.125 -17.344 -1.382 1 41.62 75 ALA A O 1
ATOM 586 N N . ALA A 1 76 ? 23.547 -18.672 -1.627 1 37.41 76 ALA A N 1
ATOM 587 C CA . ALA A 1 76 ? 24.203 -19.25 -0.451 1 37.41 76 ALA A CA 1
ATOM 588 C C . ALA A 1 76 ? 25.469 -19.984 -0.838 1 37.41 76 ALA A C 1
ATOM 590 O O . ALA A 1 76 ? 26.188 -20.516 0.026 1 37.41 76 ALA A O 1
ATOM 591 N N . VAL A 1 77 ? 25.609 -20.734 -1.86 1 38.31 77 VAL A N 1
ATOM 592 C CA . VAL A 1 77 ? 26.703 -21.703 -1.893 1 38.31 77 VAL A CA 1
ATOM 593 C C . VAL A 1 77 ? 28.031 -20.953 -2.014 1 38.31 77 VAL A C 1
ATOM 595 O O . VAL A 1 77 ? 28.75 -21.125 -2.996 1 38.31 77 VAL A O 1
ATOM 598 N N . SER A 1 78 ? 28.312 -19.891 -1.609 1 33.91 78 SER A N 1
ATOM 599 C CA . SER A 1 78 ? 29.578 -19.297 -2.016 1 33.91 78 SER A CA 1
ATOM 600 C C . SER A 1 78 ? 30.75 -20.016 -1.362 1 33.91 78 SER A C 1
ATOM 602 O O . SER A 1 78 ? 30.594 -20.719 -0.356 1 33.91 78 SER A O 1
ATOM 604 N N . THR A 1 79 ? 32.125 -19.422 -1.174 1 32.69 79 THR A N 1
ATOM 605 C CA . THR A 1 79 ? 33.531 -19.375 -1.559 1 32.69 79 THR A CA 1
ATOM 606 C C . THR A 1 79 ? 34.406 -19.953 -0.453 1 32.69 79 THR A C 1
ATOM 608 O O . THR A 1 79 ? 35.656 -19.859 -0.513 1 32.69 79 THR A O 1
ATOM 611 N N . SER A 1 80 ? 34.031 -20.719 0.657 1 38.25 80 SER A N 1
ATOM 612 C CA . SER A 1 80 ? 35.188 -20.688 1.521 1 38.25 80 SER A CA 1
ATOM 613 C C . SER A 1 80 ? 36.344 -21.453 0.909 1 38.25 80 SER A C 1
ATOM 615 O O . SER A 1 80 ? 36.281 -22.688 0.811 1 38.25 80 SER A O 1
ATOM 617 N N . ASN A 1 81 ? 37.062 -21.094 -0.108 1 27 81 ASN A N 1
ATOM 618 C CA . ASN A 1 81 ? 38.25 -21.594 -0.799 1 27 81 ASN A CA 1
ATOM 619 C C . ASN A 1 81 ? 39.469 -21.609 0.122 1 27 81 ASN A C 1
ATOM 621 O O . ASN A 1 81 ? 40.562 -21.922 -0.314 1 27 81 ASN A O 1
ATOM 625 N N . ALA A 1 82 ? 39.688 -21.172 1.367 1 28.09 82 ALA A N 1
ATOM 626 C CA . ALA A 1 82 ? 41.062 -20.625 1.413 1 28.09 82 ALA A CA 1
ATOM 627 C C . ALA A 1 82 ? 42.094 -21.75 1.314 1 28.09 82 ALA A C 1
ATOM 629 O O . ALA A 1 82 ? 41.781 -22.922 1.51 1 28.09 82 ALA A O 1
ATOM 630 N N . GLY A 1 83 ? 43.562 -21.531 1.866 1 27.28 83 GLY A N 1
ATOM 631 C CA . GLY A 1 83 ? 44.969 -21.312 1.57 1 27.28 83 GLY A CA 1
ATOM 632 C C . GLY A 1 83 ? 45.844 -22.531 1.829 1 27.28 83 GLY A C 1
ATOM 633 O O . GLY A 1 83 ? 45.625 -23.25 2.801 1 27.28 83 GLY A O 1
ATOM 634 N N . ALA A 1 84 ? 46.812 -22.938 0.948 1 31.41 84 ALA A N 1
ATOM 635 C CA . ALA A 1 84 ? 47.906 -23.797 0.48 1 31.41 84 ALA A CA 1
ATOM 636 C C . ALA A 1 84 ? 49.062 -23.781 1.453 1 31.41 84 ALA A C 1
ATOM 638 O O . ALA A 1 84 ? 50.156 -24.312 1.152 1 31.41 84 ALA A O 1
ATOM 639 N N . SER A 1 85 ? 49.188 -23.406 2.658 1 29.27 85 SER A N 1
ATOM 640 C CA . SER A 1 85 ? 50.531 -22.922 2.977 1 29.27 85 SER A CA 1
ATOM 641 C C . SER A 1 85 ? 51.531 -24.047 2.908 1 29.27 85 SER A C 1
ATOM 643 O O . SER A 1 85 ? 51.219 -25.219 3.172 1 29.27 85 SER A O 1
ATOM 645 N N . ASN A 1 86 ? 53 -23.703 2.912 1 26.94 86 ASN A N 1
ATOM 646 C CA . ASN A 1 86 ? 54.344 -23.812 2.363 1 26.94 86 ASN A CA 1
ATOM 647 C C . ASN A 1 86 ? 55.188 -24.828 3.129 1 26.94 86 ASN A C 1
ATOM 649 O O . ASN A 1 86 ? 55.938 -25.609 2.525 1 26.94 86 ASN A O 1
ATOM 653 N N . LYS A 1 87 ? 55.781 -24.625 4.453 1 26.77 87 LYS A N 1
ATOM 654 C CA . LYS A 1 87 ? 57.219 -24.359 4.621 1 26.77 87 LYS A CA 1
ATOM 655 C C . LYS A 1 87 ? 58.031 -25.656 4.676 1 26.77 87 LYS A C 1
ATOM 657 O O . LYS A 1 87 ? 57.469 -26.703 5.023 1 26.77 87 LYS A O 1
ATOM 662 N N . SER A 1 88 ? 59.469 -25.578 5.414 1 29.92 88 SER A N 1
ATOM 663 C CA . SER A 1 88 ? 60.906 -25.609 5.102 1 29.92 88 SER A CA 1
ATOM 664 C C . SER A 1 88 ? 61.531 -26.938 5.531 1 29.92 88 SER A C 1
ATOM 666 O O . SER A 1 88 ? 62.281 -27.562 4.758 1 29.92 88 SER A O 1
ATOM 668 N N . GLY A 1 89 ? 61.906 -27.203 6.965 1 32.5 89 GLY A N 1
ATOM 669 C CA . GLY A 1 89 ? 63.281 -27.25 7.359 1 32.5 89 GLY A CA 1
ATOM 670 C C . GLY A 1 89 ? 63.938 -28.609 7.129 1 32.5 89 GLY A C 1
ATOM 671 O O . GLY A 1 89 ? 63.375 -29.641 7.539 1 32.5 89 GLY A O 1
ATOM 672 N N . LYS A 1 90 ? 64.938 -28.734 6.25 1 33.16 90 LYS A N 1
ATOM 673 C CA . LYS A 1 90 ? 65.812 -29.703 5.617 1 33.16 90 LYS A CA 1
ATOM 674 C C . LYS A 1 90 ? 66.875 -30.188 6.59 1 33.16 90 LYS A C 1
ATOM 676 O O . LYS A 1 90 ? 67.625 -31.141 6.301 1 33.16 90 LYS A O 1
ATOM 681 N N . GLU A 1 91 ? 67.062 -29.594 7.859 1 39.47 91 GLU A N 1
ATOM 682 C CA . GLU A 1 91 ? 68.562 -29.531 8.062 1 39.47 91 GLU A CA 1
ATOM 683 C C . GLU A 1 91 ? 69.125 -30.922 8.203 1 39.47 91 GLU A C 1
ATOM 685 O O . GLU A 1 91 ? 68.75 -31.703 9.086 1 39.47 91 GLU A O 1
ATOM 690 N N . VAL A 1 92 ? 69.875 -31.469 7.215 1 37.03 92 VAL A N 1
ATOM 691 C CA . VAL A 1 92 ? 70.875 -32.5 6.938 1 37.03 92 VAL A CA 1
ATOM 692 C C . VAL A 1 92 ? 72.188 -32.188 7.676 1 37.03 92 VAL A C 1
ATOM 694 O O . VAL A 1 92 ? 73.125 -32.938 7.566 1 37.03 92 VAL A O 1
ATOM 697 N N . HIS A 1 93 ? 72.375 -31.297 8.633 1 35.56 93 HIS A N 1
ATOM 698 C CA . HIS A 1 93 ? 73.75 -30.969 8.711 1 35.56 93 HIS A CA 1
ATOM 699 C C . HIS A 1 93 ? 74.625 -32.219 8.938 1 35.56 93 HIS A C 1
ATOM 701 O O . HIS A 1 93 ? 74.25 -33.094 9.727 1 35.56 93 HIS A O 1
ATOM 707 N N . VAL A 1 94 ? 75.938 -32.312 8.328 1 33.28 94 VAL A N 1
ATOM 708 C CA . VAL A 1 94 ? 77.25 -32.656 7.785 1 33.28 94 VAL A CA 1
ATOM 709 C C . VAL A 1 94 ? 78.25 -32.969 8.922 1 33.28 94 VAL A C 1
ATOM 711 O O . VAL A 1 94 ? 79 -33.938 8.875 1 33.28 94 VAL A O 1
ATOM 714 N N . GLY A 1 95 ? 78.875 -31.984 9.773 1 30.81 95 GLY A N 1
ATOM 715 C CA . GLY A 1 95 ? 80.188 -32.094 10.359 1 30.81 95 GLY A CA 1
ATOM 716 C C . GLY A 1 95 ? 80.25 -33.094 11.484 1 30.81 95 GLY A C 1
ATOM 717 O O . GLY A 1 95 ? 79.312 -33.312 12.195 1 30.81 95 GLY A O 1
ATOM 718 N N . MET B 1 1 ? -4.781 -7.594 -2.119 1 90.81 1 MET B N 1
ATOM 719 C CA . MET B 1 1 ? -4.25 -8.742 -2.85 1 90.81 1 MET B CA 1
ATOM 720 C C . MET B 1 1 ? -3.248 -9.508 -1.998 1 90.81 1 MET B C 1
ATOM 722 O O . MET B 1 1 ? -2.621 -10.461 -2.475 1 90.81 1 MET B O 1
ATOM 726 N N . ILE B 1 2 ? -3.162 -9.141 -0.675 1 89.69 2 ILE B N 1
ATOM 727 C CA . ILE B 1 2 ? -2.191 -9.742 0.233 1 89.69 2 ILE B CA 1
ATOM 728 C C . ILE B 1 2 ? -2.756 -11.039 0.808 1 89.69 2 ILE B C 1
ATOM 730 O O . ILE B 1 2 ? -3.816 -11.031 1.438 1 89.69 2 ILE B O 1
ATOM 734 N N . SER B 1 3 ? -1.971 -12.156 0.687 1 92.94 3 SER B N 1
ATOM 735 C CA . SER B 1 3 ? -2.459 -13.484 1.023 1 92.94 3 SER B CA 1
ATOM 736 C C . SER B 1 3 ? -2.695 -13.625 2.523 1 92.94 3 SER B C 1
ATOM 738 O O . SER B 1 3 ? -3.572 -14.383 2.951 1 92.94 3 SER B O 1
ATOM 740 N N . LYS B 1 4 ? -1.93 -13.047 3.318 1 86.06 4 LYS B N 1
ATOM 741 C CA . LYS B 1 4 ? -2.047 -13.164 4.77 1 86.06 4 LYS B CA 1
ATOM 742 C C . LYS B 1 4 ? -3.279 -12.422 5.277 1 86.06 4 LYS B C 1
ATOM 744 O O . LYS B 1 4 ? -3.717 -12.633 6.41 1 86.06 4 LYS B O 1
ATOM 749 N N . LYS B 1 5 ? -3.857 -11.648 4.449 1 83.88 5 LYS B N 1
ATOM 750 C CA . LYS B 1 5 ? -5.047 -10.898 4.832 1 83.88 5 LYS B CA 1
ATOM 751 C C . LYS B 1 5 ? -6.32 -11.656 4.461 1 83.88 5 LYS B C 1
ATOM 753 O O . LYS B 1 5 ? -6.332 -12.43 3.504 1 83.88 5 LYS B O 1
ATOM 758 N N . THR B 1 6 ? -7.359 -11.312 5.277 1 85.88 6 THR B N 1
ATOM 759 C CA . THR B 1 6 ? -8.688 -11.836 4.957 1 85.88 6 THR B CA 1
ATOM 760 C C . THR B 1 6 ? -9.484 -10.812 4.152 1 85.88 6 THR B C 1
ATOM 762 O O . THR B 1 6 ? -9.062 -9.672 3.984 1 85.88 6 THR B O 1
ATOM 765 N N . MET B 1 7 ? -10.703 -11.25 3.668 1 84 7 MET B N 1
ATOM 766 C CA . MET B 1 7 ? -11.602 -10.344 2.961 1 84 7 MET B CA 1
ATOM 767 C C . MET B 1 7 ? -12.117 -9.25 3.893 1 84 7 MET B C 1
ATOM 769 O O . MET B 1 7 ? -12.312 -8.109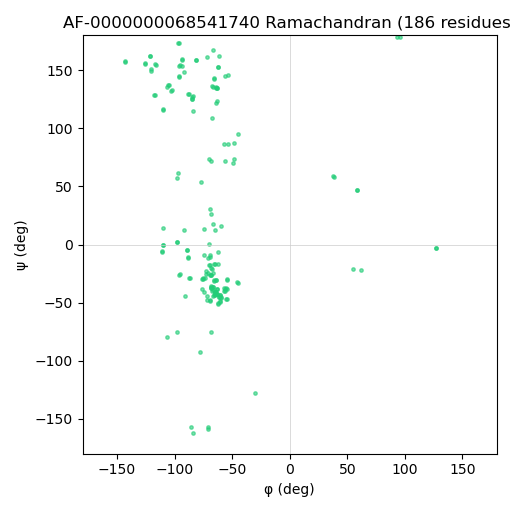 3.471 1 84 7 MET B O 1
ATOM 773 N N . ALA B 1 8 ? -12.227 -9.625 5.141 1 78.44 8 ALA B N 1
ATOM 774 C CA . ALA B 1 8 ? -12.68 -8.656 6.141 1 78.44 8 ALA B CA 1
ATOM 775 C C . ALA B 1 8 ? -11.633 -7.574 6.367 1 78.44 8 ALA B C 1
ATOM 777 O O . ALA B 1 8 ? -11.977 -6.43 6.688 1 78.44 8 ALA B O 1
ATOM 778 N N . GLU B 1 9 ? -10.359 -7.992 6.09 1 77.38 9 GLU B N 1
ATOM 779 C CA . GLU B 1 9 ? -9.258 -7.062 6.309 1 77.38 9 GLU B CA 1
ATOM 780 C C . GLU B 1 9 ? -9.008 -6.203 5.074 1 77.38 9 GLU B C 1
ATOM 782 O O . GLU B 1 9 ? -8.266 -5.219 5.133 1 77.38 9 GLU B O 1
ATOM 787 N N . GLY B 1 10 ? -9.656 -6.625 3.975 1 77.69 10 GLY B N 1
ATOM 788 C CA . GLY B 1 10 ? -9.523 -5.723 2.842 1 77.69 10 GLY B CA 1
ATOM 789 C C . GLY B 1 10 ? -9.039 -6.414 1.581 1 77.69 10 GLY B C 1
ATOM 790 O O . GLY B 1 10 ? -8.961 -5.797 0.519 1 77.69 10 GLY B O 1
ATOM 791 N N . ARG B 1 11 ? -8.742 -7.719 1.678 1 85.31 11 ARG B N 1
ATOM 792 C CA . ARG B 1 11 ? -8.398 -8.422 0.447 1 85.31 11 ARG B CA 1
ATOM 793 C C . ARG B 1 11 ? -9.594 -8.516 -0.488 1 85.31 11 ARG B C 1
ATOM 795 O O . ARG B 1 11 ? -10.688 -8.891 -0.065 1 85.31 11 ARG B O 1
ATOM 802 N N . ARG B 1 12 ? -9.281 -8.227 -1.821 1 86.12 12 ARG B N 1
ATOM 803 C CA . ARG B 1 12 ? -10.414 -8.148 -2.744 1 86.12 12 ARG B CA 1
ATOM 804 C C . ARG B 1 12 ? -10.398 -9.32 -3.721 1 86.12 12 ARG B C 1
ATOM 806 O O . ARG B 1 12 ? -11.352 -9.5 -4.488 1 86.12 12 ARG B O 1
ATOM 813 N N . ILE B 1 13 ? -9.383 -10.094 -3.682 1 92.75 13 ILE B N 1
ATOM 814 C CA . ILE B 1 13 ? -9.281 -11.242 -4.574 1 92.75 13 ILE B CA 1
ATOM 815 C C . ILE B 1 13 ? -9.141 -12.523 -3.754 1 92.75 13 ILE B C 1
ATOM 817 O O . ILE B 1 13 ? -8.938 -12.469 -2.539 1 92.75 13 ILE B O 1
ATOM 821 N N . GLY B 1 14 ? -9.391 -13.648 -4.34 1 95.25 14 GLY B N 1
ATOM 822 C CA . GLY B 1 14 ? -9.32 -14.93 -3.65 1 95.25 14 GLY B CA 1
ATOM 823 C C . GLY B 1 14 ? -7.938 -15.25 -3.125 1 95.25 14 GLY B C 1
ATOM 824 O O . GLY B 1 14 ? -6.934 -14.82 -3.703 1 95.25 14 GLY B O 1
ATOM 825 N N . LEU B 1 15 ? -7.898 -16.031 -2.076 1 94.12 15 LEU B N 1
ATOM 826 C CA . LEU B 1 15 ? -6.652 -16.422 -1.426 1 94.12 15 LEU B CA 1
ATOM 827 C C . LEU B 1 15 ? -5.715 -17.109 -2.414 1 94.12 15 LEU B C 1
ATOM 829 O O . LEU B 1 15 ? -4.508 -16.844 -2.412 1 94.12 15 LEU B O 1
ATOM 833 N N . SER B 1 16 ? -6.23 -17.906 -3.32 1 96.75 16 SER B N 1
ATOM 834 C CA . SER B 1 16 ? -5.422 -18.688 -4.254 1 96.75 16 SER B CA 1
ATOM 835 C C . SER B 1 16 ? -4.746 -17.781 -5.281 1 96.75 16 SER B C 1
ATOM 837 O O . SER B 1 16 ? -3.797 -18.188 -5.953 1 96.75 16 SER B O 1
ATOM 839 N N . LYS B 1 17 ? -5.199 -16.578 -5.457 1 96.62 17 LYS B N 1
ATOM 840 C CA . LYS B 1 17 ? -4.664 -15.648 -6.449 1 96.62 17 LYS B CA 1
ATOM 841 C C . LYS B 1 17 ? -3.914 -14.5 -5.781 1 96.62 17 LYS B C 1
ATOM 843 O O . LYS B 1 17 ? -3.367 -13.625 -6.461 1 96.62 17 LYS B O 1
ATOM 848 N N . ALA B 1 18 ? -3.902 -14.57 -4.445 1 96.12 18 ALA B N 1
ATOM 849 C CA . ALA B 1 18 ? -3.213 -13.531 -3.686 1 96.12 18 ALA B CA 1
ATOM 850 C C . ALA B 1 18 ? -1.71 -13.789 -3.637 1 96.12 18 ALA B C 1
ATOM 852 O O . ALA B 1 18 ? -1.249 -14.867 -4.012 1 96.12 18 ALA B O 1
ATOM 853 N N . CYS B 1 19 ? -0.939 -12.75 -3.383 1 94.62 19 CYS B N 1
ATOM 854 C CA . CYS B 1 19 ? 0.508 -12.922 -3.328 1 94.62 19 CYS B CA 1
ATOM 855 C C . CYS B 1 19 ? 1.04 -12.633 -1.932 1 94.62 19 CYS B C 1
ATOM 857 O O . CYS B 1 19 ? 0.415 -11.898 -1.165 1 94.62 19 CYS B O 1
ATOM 859 N N . GLU B 1 20 ? 2.213 -13.281 -1.68 1 92.19 20 GLU B N 1
ATOM 860 C CA . GLU B 1 20 ? 2.805 -13.203 -0.347 1 92.19 20 GLU B CA 1
ATOM 861 C C . GLU B 1 20 ? 3.65 -11.945 -0.19 1 92.19 20 GLU B C 1
ATOM 863 O O . GLU B 1 20 ? 4.605 -11.734 -0.938 1 92.19 20 GLU B O 1
ATOM 868 N N . ASN B 1 21 ? 3.334 -11.109 0.891 1 88.12 21 ASN B N 1
ATOM 869 C CA . ASN B 1 21 ? 4.109 -9.992 1.423 1 88.12 21 ASN B CA 1
ATOM 870 C C . ASN B 1 21 ? 4.773 -9.188 0.307 1 88.12 21 ASN B C 1
ATOM 872 O O . ASN B 1 21 ? 5.992 -9 0.312 1 88.12 21 ASN B O 1
ATOM 876 N N . PRO B 1 22 ? 4 -8.656 -0.624 1 91.56 22 PRO B N 1
ATOM 877 C CA . PRO B 1 22 ? 4.605 -7.824 -1.67 1 91.56 22 PRO B CA 1
ATOM 878 C C . PRO B 1 22 ? 5.203 -6.527 -1.125 1 91.56 22 PRO B C 1
ATOM 880 O O . PRO B 1 22 ? 4.648 -5.93 -0.198 1 91.56 22 PRO B O 1
ATOM 883 N N . THR B 1 23 ? 6.336 -6.137 -1.713 1 89.25 23 THR B N 1
ATOM 884 C CA . THR B 1 23 ? 6.961 -4.871 -1.334 1 89.25 23 THR B CA 1
ATOM 885 C C . THR B 1 23 ? 6.508 -3.748 -2.26 1 89.25 23 THR B C 1
ATOM 887 O O . THR B 1 23 ? 6.008 -4.004 -3.357 1 89.25 23 THR B O 1
ATOM 890 N N . CYS B 1 24 ? 6.617 -2.578 -1.848 1 89.56 24 CYS B N 1
ATOM 891 C CA . CYS B 1 24 ? 6.246 -1.41 -2.637 1 89.56 24 CYS B CA 1
ATOM 892 C C . CYS B 1 24 ? 6.98 -1.396 -3.971 1 89.56 24 CYS B C 1
ATOM 894 O O . CYS B 1 24 ? 6.406 -1.028 -4.996 1 89.56 24 CYS B O 1
ATOM 896 N N . ALA B 1 25 ? 8.266 -1.788 -3.844 1 90.88 25 ALA B N 1
ATOM 897 C CA . ALA B 1 25 ? 9.086 -1.781 -5.055 1 90.88 25 ALA B CA 1
ATOM 898 C C . ALA B 1 25 ? 8.57 -2.797 -6.07 1 90.88 25 ALA B C 1
ATOM 900 O O . ALA B 1 25 ? 8.484 -2.502 -7.266 1 90.88 25 ALA B O 1
ATOM 901 N N . GLU B 1 26 ? 8.219 -3.959 -5.605 1 94.31 26 GLU B N 1
ATOM 902 C CA . GLU B 1 26 ? 7.68 -4.996 -6.48 1 94.31 26 GLU B CA 1
ATOM 903 C C . GLU B 1 26 ? 6.371 -4.547 -7.125 1 94.31 26 GLU B C 1
ATOM 905 O O . GLU B 1 26 ? 6.199 -4.668 -8.336 1 94.31 26 GLU B O 1
ATOM 910 N N . ILE B 1 27 ? 5.453 -4.07 -6.328 1 94.06 27 ILE B N 1
ATOM 911 C CA . ILE B 1 27 ? 4.152 -3.619 -6.812 1 94.06 27 ILE B CA 1
ATOM 912 C C . ILE B 1 27 ? 4.344 -2.467 -7.797 1 94.06 27 ILE B C 1
ATOM 914 O O . ILE B 1 27 ? 3.734 -2.453 -8.867 1 94.06 27 ILE B O 1
ATOM 918 N N . GLY B 1 28 ? 5.152 -1.496 -7.359 1 93 28 GLY B N 1
ATOM 919 C CA . GLY B 1 28 ? 5.438 -0.373 -8.234 1 93 28 GLY B CA 1
ATOM 920 C C . GLY B 1 28 ? 5.98 -0.794 -9.586 1 93 28 GLY B C 1
ATOM 921 O O . GLY B 1 28 ? 5.543 -0.29 -10.625 1 93 28 GLY B O 1
ATOM 922 N N . ASP B 1 29 ? 6.938 -1.689 -9.547 1 95.69 29 ASP B N 1
ATOM 923 C CA . ASP B 1 29 ? 7.523 -2.178 -10.789 1 95.69 29 ASP B CA 1
ATOM 924 C C . ASP B 1 29 ? 6.473 -2.854 -11.672 1 95.69 29 ASP B C 1
ATOM 926 O O . ASP B 1 29 ? 6.441 -2.646 -12.883 1 95.69 29 ASP B O 1
ATOM 930 N N . CYS B 1 30 ? 5.633 -3.66 -11.078 1 95.75 30 CYS B N 1
ATOM 931 C CA . CYS B 1 30 ? 4.582 -4.336 -11.828 1 95.75 30 CYS B CA 1
ATOM 932 C C . CYS B 1 30 ? 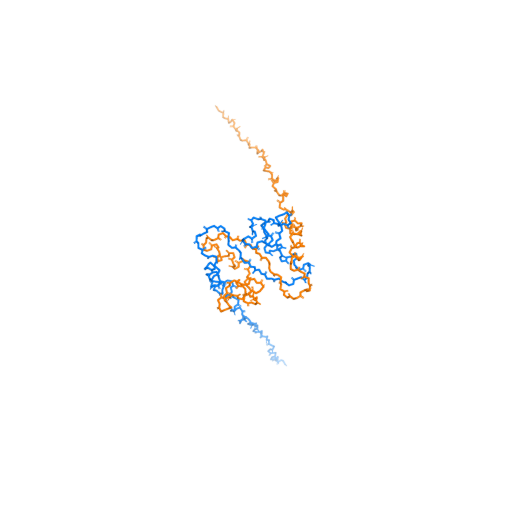3.611 -3.332 -12.438 1 95.75 30 CYS B C 1
ATOM 934 O O . CYS B 1 30 ? 3.24 -3.451 -13.602 1 95.75 30 CYS B O 1
ATOM 936 N N . CYS B 1 31 ? 3.273 -2.375 -11.672 1 92.88 31 CYS B N 1
ATOM 937 C CA . CYS B 1 31 ? 2.342 -1.362 -12.156 1 92.88 31 CYS B CA 1
ATOM 938 C C . CYS B 1 31 ? 2.961 -0.548 -13.289 1 92.88 31 CYS B C 1
ATOM 940 O O . CYS B 1 31 ? 2.287 -0.23 -14.266 1 92.88 31 CYS B O 1
ATOM 942 N N . ASN B 1 32 ? 4.188 -0.19 -13.086 1 93.62 32 ASN B N 1
ATOM 943 C CA . ASN B 1 32 ? 4.879 0.55 -14.141 1 93.62 32 ASN B CA 1
ATOM 944 C C . ASN B 1 32 ? 4.953 -0.251 -15.438 1 93.62 32 ASN B C 1
ATOM 946 O O . ASN B 1 32 ? 4.754 0.297 -16.516 1 93.62 32 ASN B O 1
ATOM 950 N N . TYR B 1 33 ? 5.297 -1.472 -15.297 1 94.81 33 TYR B N 1
ATOM 951 C CA . TYR B 1 33 ? 5.34 -2.369 -16.453 1 94.81 33 TYR B CA 1
ATOM 952 C C . TYR B 1 33 ? 4 -2.389 -17.172 1 94.81 33 TYR B C 1
ATOM 954 O O . TYR B 1 33 ? 3.955 -2.361 -18.406 1 94.81 33 TYR B O 1
ATOM 962 N N . LEU B 1 34 ? 2.881 -2.334 -16.406 1 90.5 34 LEU B N 1
ATOM 963 C CA . LEU B 1 34 ? 1.534 -2.395 -16.953 1 90.5 34 LEU B CA 1
ATOM 964 C C . LEU B 1 34 ? 1.027 -0.998 -17.297 1 90.5 34 LEU B C 1
ATOM 966 O O . LEU B 1 34 ? -0.077 -0.847 -17.828 1 90.5 34 LEU B O 1
ATOM 970 N N . LYS B 1 35 ? 1.823 -0.016 -16.969 1 89.94 35 LYS B N 1
ATOM 971 C CA . LYS B 1 35 ? 1.449 1.375 -17.203 1 89.94 35 LYS B CA 1
ATOM 972 C C . LYS B 1 35 ? 0.147 1.726 -16.484 1 89.94 35 LYS B C 1
ATOM 974 O O . LYS B 1 35 ? -0.762 2.301 -17.094 1 89.94 35 LYS B O 1
ATOM 979 N N . LEU B 1 36 ? 0.161 1.291 -15.227 1 86.62 36 LEU B N 1
ATOM 980 C CA . LEU B 1 36 ? -1.007 1.531 -14.391 1 86.62 36 LEU B CA 1
ATOM 981 C C . LEU B 1 36 ? -0.695 2.561 -13.305 1 86.62 36 LEU B C 1
ATOM 983 O O . LEU B 1 36 ? 0.2 2.352 -12.484 1 86.62 36 LEU B O 1
ATOM 987 N N . PRO B 1 37 ? -1.41 3.658 -13.43 1 85.19 37 PRO B N 1
ATOM 988 C CA . PRO B 1 37 ? -1.257 4.551 -12.273 1 85.19 37 PRO B CA 1
ATOM 989 C C . PRO B 1 37 ? -1.759 3.926 -10.977 1 85.19 37 PRO B C 1
ATOM 991 O O . PRO B 1 37 ? -2.812 3.283 -10.961 1 85.19 37 PRO B O 1
ATOM 994 N N . PHE B 1 38 ? -0.975 4.051 -9.898 1 85.94 38 PHE B N 1
ATOM 995 C CA . PHE B 1 38 ? -1.347 3.396 -8.648 1 85.94 38 PHE B CA 1
ATOM 996 C C . PHE B 1 38 ? -0.981 4.266 -7.453 1 85.94 38 PHE B C 1
ATOM 998 O O . PHE B 1 38 ? -0.202 5.215 -7.582 1 85.94 38 PHE B O 1
ATOM 1005 N N . ALA B 1 39 ? -1.661 4.008 -6.379 1 85.56 39 ALA B N 1
ATOM 1006 C CA . ALA B 1 39 ? -1.357 4.57 -5.07 1 85.56 39 ALA B CA 1
ATOM 1007 C C . ALA B 1 39 ? -1.186 3.473 -4.023 1 85.56 39 ALA B C 1
ATOM 1009 O O . ALA B 1 39 ? -1.697 2.363 -4.191 1 85.56 39 ALA B O 1
ATOM 1010 N N . ILE B 1 40 ? -0.459 3.834 -2.996 1 86.25 40 ILE B N 1
ATOM 1011 C CA . ILE B 1 40 ? -0.181 2.863 -1.943 1 86.25 40 ILE B CA 1
ATOM 1012 C C . ILE B 1 40 ? -1.084 3.131 -0.742 1 86.25 40 ILE B C 1
ATOM 1014 O O . ILE B 1 40 ? -1.264 4.281 -0.338 1 86.25 40 ILE B O 1
ATOM 1018 N N . GLU B 1 41 ? -1.64 2.02 -0.306 1 85.69 41 GLU B N 1
ATOM 1019 C CA . GLU B 1 41 ? -2.443 2.066 0.912 1 85.69 41 GLU B CA 1
ATOM 1020 C C . GLU B 1 41 ? -1.883 1.132 1.98 1 85.69 41 GLU B C 1
ATOM 1022 O O . GLU B 1 41 ? -1.153 0.189 1.667 1 85.69 41 GLU B O 1
ATOM 1027 N N . VAL B 1 42 ? -2.094 1.529 3.207 1 84.5 42 VAL B N 1
ATOM 1028 C CA . VAL B 1 42 ? -1.575 0.734 4.316 1 84.5 42 VAL B CA 1
ATOM 1029 C C . VAL B 1 42 ? -2.717 -0.031 4.98 1 84.5 42 VAL B C 1
ATOM 1031 O O . VAL B 1 42 ? -3.826 0.491 5.117 1 84.5 42 VAL B O 1
ATOM 1034 N N . MET B 1 43 ? -2.424 -1.25 5.27 1 82.44 43 MET B N 1
ATOM 1035 C CA . MET B 1 43 ? -3.316 -2.072 6.082 1 82.44 43 MET B CA 1
ATOM 1036 C C . MET B 1 43 ? -2.635 -2.498 7.375 1 82.44 43 MET B C 1
ATOM 1038 O O . MET B 1 43 ? -1.519 -3.02 7.355 1 82.44 43 MET B O 1
ATOM 1042 N N . PHE B 1 44 ? -3.365 -2.24 8.445 1 81.69 44 PHE B N 1
ATOM 1043 C CA . PHE B 1 44 ? -2.836 -2.652 9.734 1 81.69 44 PHE B CA 1
ATOM 1044 C C . PHE B 1 44 ? -3.24 -4.086 10.055 1 81.69 44 PHE B C 1
ATOM 1046 O O . PHE B 1 44 ? -4.391 -4.477 9.836 1 81.69 44 PHE B O 1
ATOM 1053 N N . ILE B 1 45 ? -2.277 -4.809 10.406 1 77 45 ILE B N 1
ATOM 1054 C CA . ILE B 1 45 ? -2.467 -6.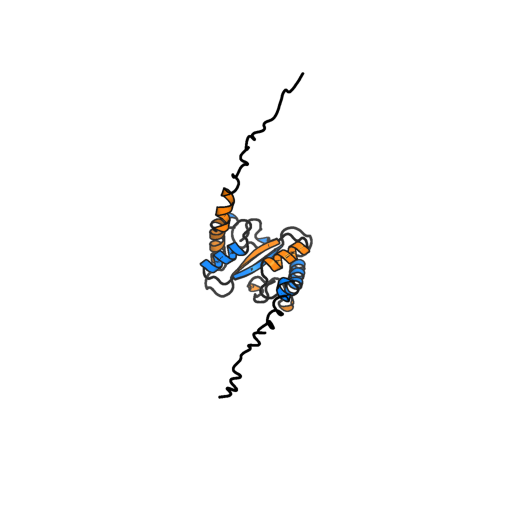238 10.625 1 77 45 ILE B CA 1
ATOM 1055 C C . ILE B 1 45 ? -2.701 -6.512 12.109 1 77 45 ILE B C 1
ATOM 1057 O O . ILE B 1 45 ? -2.025 -5.938 12.961 1 77 45 ILE B O 1
ATOM 1061 N N . GLY B 1 46 ? -3.557 -7.5 12.383 1 71 46 GLY B N 1
ATOM 1062 C CA . GLY B 1 46 ? -3.701 -7.977 13.742 1 71 46 GLY B CA 1
ATOM 1063 C C . GLY B 1 46 ? -4.816 -7.285 14.508 1 71 46 GLY B C 1
ATOM 1064 O O . GLY B 1 46 ? -5.676 -6.641 13.898 1 71 46 GLY B O 1
ATOM 1065 N N . ASP B 1 47 ? -5.023 -7.695 15.75 1 68.75 47 ASP B N 1
ATOM 1066 C CA . ASP B 1 47 ? -6.055 -7.203 16.656 1 68.75 47 ASP B CA 1
ATOM 1067 C C . ASP B 1 47 ? -5.5 -6.133 17.594 1 68.75 47 ASP B C 1
ATOM 1069 O O . ASP B 1 47 ? -4.875 -6.449 18.609 1 68.75 47 ASP B O 1
ATOM 1073 N N . TYR B 1 48 ? -5.078 -5.156 17.156 1 63.5 48 TYR B N 1
ATOM 1074 C CA . TYR B 1 48 ? -4.496 -4.152 18.047 1 63.5 48 TYR B CA 1
ATOM 1075 C C . TYR B 1 48 ? -5.562 -3.537 18.953 1 63.5 48 TYR B C 1
ATOM 1077 O O . TYR B 1 48 ? -5.242 -2.793 19.875 1 63.5 48 TYR B O 1
ATOM 1085 N N . GLY B 1 49 ? -6.477 -4.121 19.016 1 62.91 49 GLY B N 1
ATOM 1086 C CA . GLY B 1 49 ? -7.469 -3.609 19.938 1 62.91 49 GLY B CA 1
ATOM 1087 C C . GLY B 1 49 ? -7.977 -2.229 19.578 1 62.91 49 GLY B C 1
ATOM 1088 O O . GLY B 1 49 ? -8.93 -1.732 20.172 1 62.91 49 GLY B O 1
ATOM 1089 N N . VAL B 1 50 ? -7.211 -1.513 18.812 1 68.81 50 VAL B N 1
ATOM 1090 C CA . VAL B 1 50 ? -7.652 -0.169 18.453 1 68.81 50 VAL B CA 1
ATOM 1091 C C . VAL B 1 50 ? -8.344 -0.198 17.094 1 68.81 50 VAL B C 1
ATOM 1093 O O . VAL B 1 50 ? -8.078 -1.08 16.281 1 68.81 50 VAL B O 1
ATOM 1096 N N . GLU B 1 51 ? -9.195 0.773 16.984 1 78 51 GLU B N 1
ATOM 1097 C CA . GLU B 1 51 ? -9.93 0.938 15.734 1 78 51 GLU B CA 1
ATOM 1098 C C . GLU B 1 51 ? -8.992 1.263 14.578 1 78 51 GLU B C 1
ATOM 1100 O O . GLU B 1 51 ? -8.133 2.143 14.695 1 78 51 GLU B O 1
ATOM 1105 N N . ARG B 1 52 ? -8.945 0.539 13.594 1 81.69 52 ARG B N 1
ATOM 1106 C CA . ARG B 1 52 ? -8.141 0.708 12.383 1 81.69 52 ARG B CA 1
ATOM 1107 C C . ARG B 1 52 ? -8.203 2.146 11.883 1 81.69 52 ARG B C 1
ATOM 1109 O O . ARG B 1 52 ? -7.195 2.693 11.422 1 81.69 52 ARG B O 1
ATOM 1116 N N . LYS B 1 53 ? -9.391 2.699 12.125 1 86.31 53 LYS B N 1
ATOM 1117 C CA . LYS B 1 53 ? -9.578 4.082 11.688 1 86.31 53 LYS B CA 1
ATOM 1118 C C . LYS B 1 53 ? -8.68 5.031 12.484 1 86.31 53 LYS B C 1
ATOM 1120 O O . LYS B 1 53 ? -8.102 5.961 11.914 1 86.31 53 LYS B O 1
ATOM 1125 N N . GLN B 1 54 ? -8.594 4.734 13.727 1 90.44 54 GLN B N 1
ATOM 1126 C CA . GLN B 1 54 ? -7.758 5.582 14.57 1 90.44 54 GLN B CA 1
ATOM 1127 C C . GLN B 1 54 ? -6.281 5.453 14.195 1 90.44 54 GLN B C 1
ATOM 1129 O O . GLN B 1 54 ? -5.535 6.434 14.25 1 90.44 54 GLN B O 1
ATOM 1134 N N . LEU B 1 55 ? -5.867 4.336 13.852 1 90.62 55 LEU B N 1
ATOM 1135 C CA . LEU B 1 55 ? -4.48 4.105 13.453 1 90.62 55 LEU B CA 1
ATOM 1136 C C . LEU B 1 55 ? -4.176 4.797 12.125 1 90.62 55 LEU B C 1
ATOM 1138 O O . LEU B 1 55 ? -3.115 5.41 11.977 1 90.62 55 LEU B O 1
ATOM 1142 N N . MET B 1 56 ? -5.176 4.754 11.266 1 90.38 56 MET B N 1
ATOM 1143 C CA . MET B 1 56 ? -5.02 5.434 9.984 1 90.38 56 MET B CA 1
ATOM 1144 C C . MET B 1 56 ? -4.887 6.941 10.18 1 90.38 56 MET B C 1
ATOM 1146 O O . MET B 1 56 ? -4.062 7.586 9.523 1 90.38 56 MET B O 1
ATOM 1150 N N . LEU B 1 57 ? -5.695 7.484 11.102 1 94.69 57 LEU B N 1
ATOM 1151 C CA . LEU B 1 57 ? -5.652 8.914 11.398 1 94.69 57 LEU B CA 1
ATOM 1152 C C . LEU B 1 57 ? -4.289 9.305 11.961 1 94.69 57 LEU B C 1
ATOM 1154 O O . LEU B 1 57 ? -3.74 10.352 11.594 1 94.69 57 LEU B O 1
ATOM 1158 N N . ARG B 1 58 ? -3.795 8.445 12.742 1 94.69 58 ARG B N 1
ATOM 1159 C CA . ARG B 1 58 ? -2.506 8.727 13.367 1 94.69 58 ARG B CA 1
ATOM 1160 C C . ARG B 1 58 ? -1.383 8.703 12.336 1 94.69 58 ARG B C 1
ATOM 1162 O O . ARG B 1 58 ? -0.552 9.617 12.297 1 94.69 58 ARG B O 1
ATOM 1169 N N . VAL B 1 59 ? -1.315 7.75 11.523 1 95.12 59 VAL B N 1
ATOM 1170 C CA . VAL B 1 59 ? -0.279 7.633 10.508 1 95.12 59 VAL B CA 1
ATOM 1171 C C . VAL B 1 59 ? -0.411 8.781 9.5 1 95.12 59 VAL B C 1
ATOM 1173 O O . VAL B 1 59 ? 0.583 9.414 9.141 1 95.12 59 VAL B O 1
ATOM 1176 N N . ALA B 1 60 ? -1.604 9.062 9.164 1 96.56 60 ALA B N 1
ATOM 1177 C CA . ALA B 1 60 ? -1.853 10.125 8.195 1 96.56 60 ALA B CA 1
ATOM 1178 C C . ALA B 1 60 ? -1.397 11.477 8.742 1 96.56 60 ALA B C 1
ATOM 1180 O O . ALA B 1 60 ? -0.993 12.359 7.977 1 96.56 60 ALA B O 1
ATOM 1181 N N . ASP B 1 61 ? -1.461 11.602 9.961 1 96.75 61 ASP B N 1
ATOM 1182 C CA . ASP B 1 61 ? -1.023 12.836 10.602 1 96.75 61 ASP B CA 1
ATOM 1183 C C . ASP B 1 61 ? 0.5 12.914 10.656 1 96.75 61 ASP B C 1
ATOM 1185 O O . ASP B 1 61 ? 1.069 14.016 10.641 1 96.75 61 ASP B O 1
ATOM 1189 N N . MET B 1 62 ? 1.126 11.805 10.719 1 96.56 62 MET B N 1
ATOM 1190 C CA . MET B 1 62 ? 2.572 11.75 10.914 1 96.56 62 MET B CA 1
ATOM 1191 C C . MET B 1 62 ? 3.305 11.828 9.578 1 96.56 62 MET B C 1
ATOM 1193 O O . MET B 1 62 ? 4.418 12.359 9.508 1 96.56 62 MET B O 1
ATOM 1197 N N . VAL B 1 63 ? 2.77 11.406 8.516 1 96.31 63 VAL B N 1
ATOM 1198 C CA . VAL B 1 63 ? 3.432 11.281 7.219 1 96.31 63 VAL B CA 1
ATOM 1199 C C . VAL B 1 63 ? 3.896 12.656 6.738 1 96.31 63 VAL B C 1
ATOM 1201 O O . VAL B 1 63 ? 5.055 12.82 6.348 1 96.31 63 VAL B O 1
ATOM 1204 N N . PRO B 1 64 ? 3.023 13.711 6.844 1 95.19 64 PRO B N 1
ATOM 1205 C CA . PRO B 1 64 ? 3.459 15.031 6.395 1 95.19 64 PRO B CA 1
ATOM 1206 C C . PRO B 1 64 ? 4.605 15.594 7.234 1 95.19 64 PRO B C 1
ATOM 1208 O O . PRO B 1 64 ? 5.309 16.5 6.793 1 95.19 64 PRO B O 1
ATOM 1211 N N . LYS B 1 65 ? 4.852 15.055 8.406 1 95.19 65 LYS B N 1
ATOM 1212 C CA . LYS B 1 65 ? 5.902 15.508 9.32 1 95.19 65 LYS B CA 1
ATOM 1213 C C . LYS B 1 65 ? 7.148 14.641 9.188 1 95.19 65 LYS B C 1
ATOM 1215 O O . LYS B 1 65 ? 8.125 14.836 9.906 1 95.19 65 LYS B O 1
ATOM 1220 N N . HIS B 1 66 ? 7.102 13.742 8.32 1 95.44 66 HIS B N 1
ATOM 1221 C CA . HIS B 1 66 ? 8.211 12.82 8.125 1 95.44 66 HIS B CA 1
ATOM 1222 C C . HIS B 1 66 ? 9.461 13.547 7.641 1 95.44 66 HIS B C 1
ATOM 1224 O O . HIS B 1 66 ? 9.375 14.438 6.797 1 95.44 66 HIS B O 1
ATOM 1230 N N . HIS B 1 67 ? 10.602 13.203 8.227 1 92.56 67 HIS B N 1
ATOM 1231 C CA . HIS B 1 67 ? 11.875 13.852 7.938 1 92.56 67 HIS B CA 1
ATOM 1232 C C . HIS B 1 67 ? 12.18 13.82 6.445 1 92.56 67 HIS B C 1
ATOM 1234 O O . HIS B 1 67 ? 12.805 14.742 5.914 1 92.56 67 HIS B O 1
ATOM 1240 N N . GLY B 1 68 ? 11.742 12.844 5.77 1 87.38 68 GLY B N 1
ATOM 1241 C CA . GLY B 1 68 ? 11.992 12.719 4.34 1 87.38 68 GLY B CA 1
ATOM 1242 C C . GLY B 1 68 ? 11.289 13.781 3.52 1 87.38 68 GLY B C 1
ATOM 1243 O O . GLY B 1 68 ? 11.664 14.039 2.373 1 87.38 68 GLY B O 1
ATOM 1244 N N . ARG B 1 69 ? 10.289 14.344 4.098 1 89.81 69 ARG B N 1
ATOM 1245 C CA . ARG B 1 69 ? 9.539 15.367 3.373 1 89.81 69 ARG B CA 1
ATOM 1246 C C . ARG B 1 69 ? 10.047 16.766 3.721 1 89.81 69 ARG B C 1
ATOM 1248 O O . ARG B 1 69 ? 9.773 17.719 3 1 89.81 69 ARG B O 1
ATOM 1255 N N . THR B 1 70 ? 10.594 17.016 4.762 1 77.31 70 THR B N 1
ATOM 1256 C CA . THR B 1 70 ? 11.125 18.312 5.168 1 77.31 70 THR B CA 1
ATOM 1257 C C . THR B 1 70 ? 12.383 18.656 4.375 1 77.31 70 THR B C 1
ATOM 1259 O O . THR B 1 70 ? 12.586 19.797 3.986 1 77.31 70 THR B O 1
ATOM 1262 N N . LYS B 1 71 ? 13.281 17.812 4.184 1 63.75 71 LYS B N 1
ATOM 1263 C CA . LYS B 1 71 ? 14.555 18.078 3.525 1 63.75 71 LYS B CA 1
ATOM 1264 C C . LYS B 1 71 ? 14.352 18.406 2.049 1 63.75 71 LYS B C 1
ATOM 1266 O O . LYS B 1 71 ? 15.281 18.859 1.372 1 63.75 71 LYS B O 1
ATOM 1271 N N . LYS B 1 72 ? 13.477 18.078 1.458 1 52.97 72 LYS B N 1
ATOM 1272 C CA . LYS B 1 72 ? 13.391 18.328 0.022 1 52.97 72 LYS B CA 1
ATOM 1273 C C . LYS B 1 72 ? 13.234 19.828 -0.264 1 52.97 72 LYS B C 1
ATOM 1275 O O . LYS B 1 72 ? 13.414 20.266 -1.401 1 52.97 72 LYS B O 1
ATOM 1280 N N . GLN B 1 73 ? 12.742 20.641 0.523 1 41.03 73 GLN B N 1
ATOM 1281 C CA . GLN B 1 73 ? 12.562 22.016 0.064 1 41.03 73 GLN B CA 1
ATOM 1282 C C . GLN B 1 73 ? 13.891 22.766 -0.016 1 41.03 73 GLN B C 1
ATOM 1284 O O . GLN B 1 73 ? 13.977 23.844 -0.602 1 41.03 73 GLN B O 1
ATOM 1289 N N . GLU B 1 74 ? 14.844 22.5 0.717 1 41.38 74 GLU B N 1
ATOM 1290 C CA . GLU B 1 74 ? 15.938 23.469 0.727 1 41.38 74 GLU B CA 1
ATOM 1291 C C . GLU B 1 74 ? 16.766 23.359 -0.543 1 41.38 74 GLU B C 1
ATOM 1293 O O . GLU B 1 74 ? 17.672 24.172 -0.768 1 41.38 74 GLU B O 1
ATOM 1298 N N . ALA B 1 75 ? 16.859 22.266 -1.142 1 42.38 75 ALA B N 1
ATOM 1299 C CA . ALA B 1 75 ? 18.016 22.203 -2.018 1 42.38 75 ALA B CA 1
ATOM 1300 C C . ALA B 1 75 ? 17.859 23.125 -3.223 1 42.38 75 ALA B C 1
ATOM 1302 O O . ALA B 1 75 ? 18.703 23.141 -4.121 1 42.38 75 ALA B O 1
ATOM 1303 N N . ALA B 1 76 ? 16.812 23.703 -3.51 1 39.16 76 ALA B N 1
ATOM 1304 C CA . ALA B 1 76 ? 16.859 24.234 -4.867 1 39.16 76 ALA B CA 1
ATOM 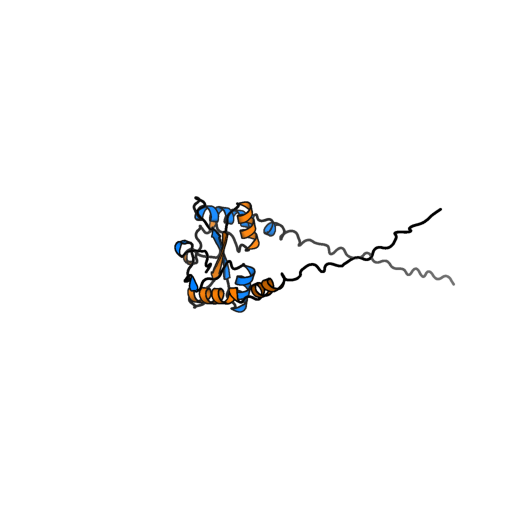1305 C C . ALA B 1 76 ? 17.781 25.453 -4.938 1 39.16 76 ALA B C 1
ATOM 1307 O O . ALA B 1 76 ? 17.969 26.047 -6.008 1 39.16 76 ALA B O 1
ATOM 1308 N N . VAL B 1 77 ? 18.062 26.156 -3.9 1 38.62 77 VAL B N 1
ATOM 1309 C CA . VAL B 1 77 ? 18.609 27.469 -4.234 1 38.62 77 VAL B CA 1
ATOM 1310 C C . VAL B 1 77 ? 20.062 27.312 -4.715 1 38.62 77 VAL B C 1
ATOM 1312 O O . VAL B 1 77 ? 20.797 28.297 -4.766 1 38.62 77 VAL B O 1
ATOM 1315 N N . SER B 1 78 ? 20.578 26.219 -5.031 1 39 78 SER B N 1
ATOM 1316 C CA . SER B 1 78 ? 22.016 26.281 -5.285 1 39 78 SER B CA 1
ATOM 1317 C C . SER B 1 78 ? 22.312 26.891 -6.645 1 39 78 SER B C 1
ATOM 1319 O O . SER B 1 78 ? 22.156 26.25 -7.68 1 39 78 SER B O 1
ATOM 1321 N N . THR B 1 79 ? 21.781 28.141 -6.992 1 34.62 79 THR B N 1
ATOM 1322 C CA . THR B 1 79 ? 22.172 28.781 -8.234 1 34.62 79 THR B CA 1
ATOM 1323 C C . THR B 1 79 ? 23.703 28.875 -8.336 1 34.62 79 THR B C 1
ATOM 1325 O O . THR B 1 79 ? 24.391 28.922 -7.312 1 34.62 79 THR B O 1
ATOM 1328 N N . SER B 1 80 ? 24.281 28.734 -9.727 1 38.62 80 SER B N 1
ATOM 1329 C CA . SER B 1 80 ? 25.406 28.703 -10.641 1 38.62 80 SER B CA 1
ATOM 1330 C C . SER B 1 80 ? 26.266 29.953 -10.5 1 38.62 80 SER B C 1
ATOM 1332 O O . SER B 1 80 ? 25.766 31.078 -10.641 1 38.62 80 SER B O 1
ATOM 1334 N N . ASN B 1 81 ? 27.234 30.062 -9.633 1 32.81 81 ASN B N 1
ATOM 1335 C CA . ASN B 1 81 ? 28.359 30.984 -9.508 1 32.81 81 ASN B CA 1
ATOM 1336 C C . ASN B 1 81 ? 29.062 31.203 -10.852 1 32.81 81 ASN B C 1
ATOM 1338 O O . ASN B 1 81 ? 29.531 30.25 -11.477 1 32.81 81 ASN B O 1
ATOM 1342 N N . ALA B 1 82 ? 28.641 32.375 -11.641 1 34.62 82 ALA B N 1
ATOM 1343 C CA . ALA B 1 82 ? 29.203 33.031 -12.812 1 34.62 82 ALA B CA 1
ATOM 1344 C C . ALA B 1 82 ? 30.703 33.312 -12.625 1 34.62 82 ALA B C 1
ATOM 1346 O O . ALA B 1 82 ? 31.094 34.125 -11.812 1 34.62 82 ALA B O 1
ATOM 1347 N N . GLY B 1 83 ? 31.562 32.375 -12.609 1 32.28 83 GLY B N 1
ATOM 1348 C CA . GLY B 1 83 ? 33 32.594 -12.609 1 32.28 83 GLY B CA 1
ATOM 1349 C C . GLY B 1 83 ? 33.469 33.406 -13.797 1 32.28 83 GLY B C 1
ATOM 1350 O O . GLY B 1 83 ? 33.25 33.031 -14.953 1 32.28 83 GLY B O 1
ATOM 1351 N N . ALA B 1 84 ? 33.469 34.781 -13.742 1 37.22 84 ALA B N 1
ATOM 1352 C CA . ALA B 1 84 ? 34.062 35.75 -14.641 1 37.22 84 ALA B CA 1
ATOM 1353 C C . ALA B 1 84 ? 35.531 35.375 -14.945 1 37.22 84 ALA B C 1
ATOM 1355 O O . ALA B 1 84 ? 36.375 35.438 -14.07 1 37.22 84 ALA B O 1
ATOM 1356 N N . SER B 1 85 ? 35.875 34.594 -15.891 1 31.97 85 SER B N 1
ATOM 1357 C CA . SER B 1 85 ? 37.156 34.125 -16.375 1 31.97 85 SER B CA 1
ATOM 1358 C C . SER B 1 85 ? 38 35.312 -16.859 1 31.97 85 SER B C 1
ATOM 1360 O O . SER B 1 85 ? 37.469 36.312 -17.297 1 31.97 85 SER B O 1
ATOM 1362 N N . ASN B 1 86 ? 39.531 35.156 -17.031 1 29.94 86 ASN B N 1
ATOM 1363 C CA . ASN B 1 86 ? 40.906 35.594 -16.984 1 29.94 86 ASN B CA 1
ATOM 1364 C C . ASN B 1 86 ? 41.344 36.219 -18.312 1 29.94 86 ASN B C 1
ATOM 1366 O O . ASN B 1 86 ? 42.281 37.031 -18.344 1 29.94 86 ASN B O 1
ATOM 1370 N N . LYS B 1 87 ? 41.125 35.781 -19.609 1 29.88 87 LYS B N 1
ATOM 1371 C CA . LYS B 1 87 ? 42.25 35.5 -20.484 1 29.88 87 LYS B CA 1
ATOM 1372 C C . LYS B 1 87 ? 42.969 36.781 -20.953 1 29.88 87 LYS B C 1
ATOM 1374 O O . LYS B 1 87 ? 42.312 37.812 -21.141 1 29.88 87 LYS B O 1
ATOM 1379 N N . SER B 1 88 ? 44.469 36.594 -21.516 1 33.97 88 SER B N 1
ATOM 1380 C CA . SER B 1 88 ? 45.844 37.031 -21.781 1 33.97 88 SER B CA 1
ATOM 1381 C C . SER B 1 88 ? 45.906 37.969 -22.984 1 33.97 88 SER B C 1
ATOM 1383 O O . SER B 1 88 ? 46.438 39.094 -22.891 1 33.97 88 SER B O 1
ATOM 1385 N N . GLY B 1 89 ? 46.156 37.406 -24.312 1 35.31 89 GLY B N 1
ATOM 1386 C CA . GLY B 1 89 ? 47.344 37.5 -25.172 1 35.31 89 GLY B CA 1
ATOM 1387 C C . GLY B 1 89 ? 47.281 38.656 -26.125 1 35.31 89 GLY B C 1
ATOM 1388 O O . GLY B 1 89 ? 48.125 38.781 -27.031 1 35.31 89 GLY B O 1
ATOM 1389 N N . LYS B 1 90 ? 46.5 39.75 -26.25 1 33.34 90 LYS B N 1
ATOM 1390 C CA . LYS B 1 90 ? 46.594 40.344 -27.578 1 33.34 90 LYS B CA 1
ATOM 1391 C C . LYS B 1 90 ? 47.969 41 -27.766 1 33.34 90 LYS B C 1
ATOM 1393 O O . LYS B 1 90 ? 48.281 42 -27.078 1 33.34 90 LYS B O 1
ATOM 1398 N N . GLU B 1 91 ? 49.062 40.156 -27.953 1 41.31 91 GLU B N 1
ATOM 1399 C CA . GLU B 1 91 ? 50.375 40.594 -28.422 1 41.31 91 GLU B CA 1
ATOM 1400 C C . GLU B 1 91 ? 50.25 41.469 -29.656 1 41.31 91 GLU B C 1
ATOM 1402 O O . GLU B 1 91 ? 49.75 41.062 -30.688 1 41.31 91 GLU B O 1
ATOM 1407 N N . VAL B 1 92 ? 49.812 42.688 -29.594 1 37.5 92 VAL B N 1
ATOM 1408 C CA . VAL B 1 92 ? 50 43.562 -30.734 1 37.5 92 VAL B CA 1
ATOM 1409 C C . VAL B 1 92 ? 51.5 43.625 -31.062 1 37.5 92 VAL B C 1
ATOM 1411 O O . VAL B 1 92 ? 52.312 44.125 -30.25 1 37.5 92 VAL B O 1
ATOM 1414 N N . HIS B 1 93 ? 52.156 42.656 -31.578 1 35.06 93 HIS B N 1
ATOM 1415 C CA . HIS B 1 93 ? 53.438 42.406 -32.219 1 35.06 93 HIS B CA 1
ATOM 1416 C C . HIS B 1 93 ? 53.938 43.656 -32.969 1 35.06 93 HIS B C 1
ATOM 1418 O O . HIS B 1 93 ? 53.188 44.625 -33.094 1 35.06 93 HIS B O 1
ATOM 1424 N N . VAL B 1 94 ? 54.312 43.594 -34.281 1 31.33 94 VAL B N 1
ATOM 1425 C CA . VAL B 1 94 ? 55.406 43.844 -35.219 1 31.33 94 VAL B CA 1
ATOM 1426 C C . VAL B 1 94 ? 55.406 45.312 -35.625 1 31.33 94 VAL B C 1
ATOM 1428 O O . VAL B 1 94 ? 54.406 46 -35.469 1 31.33 94 VAL B O 1
ATOM 1431 N N . GLY B 1 95 ? 56.188 45.469 -36.844 1 26.38 95 GLY B N 1
ATOM 1432 C CA . GLY B 1 95 ? 57.188 45.75 -37.875 1 26.38 95 GLY B CA 1
ATOM 1433 C C . GLY B 1 95 ? 56.688 46.719 -38.906 1 26.38 95 GLY B C 1
ATOM 1434 O O . GLY B 1 95 ? 55.5 46.812 -39.156 1 26.38 95 GLY B O 1
#

Sequence (190 aa):
MISKKTMAEGRRIGLSKACENPTCAEIGDCCNYLKLPFAIEVMFIGDYGVERKQLMLRVADMVPKHHGRTKKQEAAVSTSNAGASNKSGKEVHVGMISKKTMAEGRRIGLSKACENPTCAEIGDCCNYLKLPFAIEVMFIGDYGVERKQLMLRVADMVPKHHGRTKKQEAAVSTSNAGASNKSGKEVHVG

Solvent-accessible surface area (backbone atoms only — not comparable to full-atom values): 12276 Å² total; per-residue (Å²): 70,42,41,92,49,46,64,91,75,60,26,79,57,57,68,90,54,28,27,77,81,65,48,65,66,50,53,49,50,47,29,56,75,68,68,44,57,65,44,69,38,80,37,77,56,81,83,72,83,59,58,66,64,58,54,46,47,50,46,28,60,44,48,79,69,31,69,83,61,59,65,65,69,68,70,71,81,71,74,93,66,88,88,80,88,82,94,83,92,70,89,70,91,82,133,68,43,39,92,48,45,63,91,74,60,27,80,59,56,67,92,52,30,26,76,84,64,49,64,66,49,52,48,50,48,28,56,75,68,70,44,58,67,46,69,38,80,37,76,54,80,83,73,82,58,59,66,64,58,54,47,48,50,45,27,61,45,50,79,68,32,70,81,60,62,63,65,70,66,65,72,71,76,75,84,82,81,77,84,83,84,92,87,72,88,70,81,74,92,130

InterPro domains:
  IPR002778 Signal recognition particle, SRP19 subunit [PF01922] (3-41)
  IPR002778 Signal recognition particle, SRP19 subunit [PTHR17453] (3-41)
  IPR036521 Signal recognition particle, subunit SRP19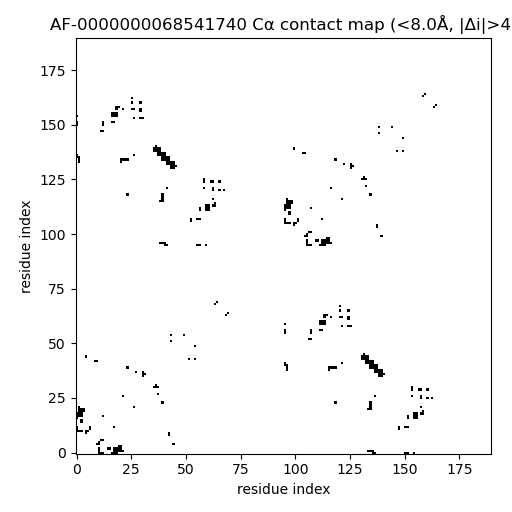-like superfamily [G3DSA:3.30.56.30] (1-79)
  IPR036521 Signal recognition particle, subunit SRP19-like superfamily [SSF69695] (3-76)

Organism: Arachis hypogaea (NCBI:txid3818)

pLDDT: mean 74.38, std 24.06, range [26.38, 96.81]

Foldseek 3Di:
DELVDDVVQPDDDDNVPHDHPDDPVRVVVVCVVVVHDDDDDDTDDDPPVDDSVVVVVVVVVCVCVDPVNVPPPPPPPDDPDDDDDDDDDPPPDDD/DELVDDVVQPDDDDNVPHDHPDDPVRVVVVCVVVVHDDDDDDTDDDPPVDDSVVVVVVVVVCVCVDPVNVPPPPPPPPDDDPPPDDDDDPPPDDD